Protein AF-0000000078223320 (afdb_homodimer)

Sequence (304 aa):
EYARSAADQDNPLPHELRSEDLLKNTMDYLLKHVVDSLPGSEDDLATWYDFLWSRTRAIRKEITQLMLTDATAIALFERCARLHILCAYKLCRLGFDRFDQNMNTENLAKCLQSLRHLYEDLELQGKTFDTEAEFRGYDVMLHLHDSNIMRQEYARSAADQDNPLPHELRSEDLLKNTMDYLLKHVVDSLPGSEDDLATWYDFLWSRTRAIRKEITQLMLTDATAIALFERCARLHILCAYKLCRLGFDRFDQNMNTENLAKCLQSLRHLYEDLELQGKTFDTEAEFRGYDVMLHLHDSNIMRQ

InterPro domains:
  IPR005062 SAC3/GANP/THP3, conserved domain [PF03399] (1-152)
  IPR045107 SAC3/GANP/THP3 [PTHR12436] (1-148)

Nearest PDB structures (foldseek):
  4a1s-assembly1_B  TM=3.929E-01  e=2.592E+00  Drosophila melanogaster
  4waf-assembly1_B  TM=2.321E-01  e=6.921E+00  Homo sapiens
  4a1s-assembly1_B  TM=3.929E-01  e=2.592E+00  Drosophila melanogaster
  4waf-assembly1_B  TM=2.320E-01  e=6.921E+00  Homo sapiens

Foldseek 3Di:
DPPPPPVVVPDDDPVVVVVLVVLVVLLVCCVPPQVVCQDDDLVVNLVSVVVVVVSLVVSLVVCVVSVDQDPSLLVSLVSLLVVLVVCCVPNVPPDCVRDPNVVSLVVSQVSLVVNVVSQVVVVVVVDHDPCNVVSVVVNCVSCVVVVVVVVD/DPPPPPVVVPDDDPVVVVVLVVLVVLLVCCVPPQVVCQDDDLVVNLVSVVVVVVSLVVSLVVCVVSVDQDPSLLVSLVSLLVVLVVCCVPNVPPDCVRDPNVVSLVVSQVSLVVNVVSQVVVVVVVDHDPCNVVSVVVNCVSCVVVVVVVVD

pLDDT: mean 87.61, std 17.05, range [29.53, 98.62]

Structure (mmCIF, N/CA/C/O backbone):
data_AF-0000000078223320-model_v1
#
loop_
_entity.id
_entity.type
_entity.pdbx_description
1 polymer 'SAC3/GANP family protein'
#
loop_
_atom_site.group_PDB
_atom_site.id
_atom_site.type_symbol
_atom_site.label_atom_id
_atom_site.label_alt_id
_atom_site.label_comp_id
_atom_site.label_asym_id
_atom_site.label_entity_id
_atom_site.label_seq_id
_atom_site.pdbx_PDB_ins_code
_atom_site.Cartn_x
_atom_site.Cartn_y
_atom_site.Cartn_z
_atom_site.occupancy
_atom_site.B_iso_or_equiv
_atom_site.auth_seq_id
_atom_site.auth_comp_id
_atom_site.auth_asym_id
_atom_site.auth_atom_id
_atom_site.pdbx_PDB_model_num
ATOM 1 N N . GLU A 1 1 ? -36.375 -30.078 3.516 1 32.31 1 GLU A N 1
ATOM 2 C CA . GLU A 1 1 ? -35.844 -28.734 3.633 1 32.31 1 GLU A CA 1
ATOM 3 C C . GLU A 1 1 ? -34.531 -28.734 4.438 1 32.31 1 GLU A C 1
ATOM 5 O O . GLU A 1 1 ? -34.562 -28.656 5.668 1 32.31 1 GLU A O 1
ATOM 10 N N . TYR A 1 2 ? -33.5 -29.547 4.117 1 35.19 2 TYR A N 1
ATOM 11 C CA . TYR A 1 2 ? -32.25 -29.875 4.785 1 35.19 2 TYR A CA 1
ATOM 12 C C . TYR A 1 2 ? -31.359 -28.641 4.902 1 35.19 2 TYR A C 1
ATOM 14 O O . TYR A 1 2 ? -30.859 -28.141 3.896 1 35.19 2 TYR A O 1
ATOM 22 N N . ALA A 1 3 ? -31.75 -27.734 5.789 1 36.91 3 ALA A N 1
ATOM 23 C CA . ALA A 1 3 ? -30.984 -26.531 6.113 1 36.91 3 ALA A CA 1
ATOM 24 C C . ALA A 1 3 ? -29.547 -26.891 6.527 1 36.91 3 ALA A C 1
ATOM 26 O O . ALA A 1 3 ? -29.344 -27.656 7.477 1 36.91 3 ALA A O 1
ATOM 27 N N . ARG A 1 4 ? -28.562 -26.875 5.586 1 37.47 4 ARG A N 1
ATOM 28 C CA . ARG A 1 4 ? -27.156 -26.953 5.973 1 37.47 4 ARG A CA 1
ATOM 29 C C . ARG A 1 4 ? -26.844 -26 7.117 1 37.47 4 ARG A C 1
ATOM 31 O O . ARG A 1 4 ? -27.156 -24.812 7.031 1 37.47 4 ARG A O 1
ATOM 38 N N . SER A 1 5 ? -26.891 -26.453 8.336 1 37.28 5 SER A N 1
ATOM 39 C CA . SER A 1 5 ? -26.641 -25.688 9.555 1 37.28 5 SER A CA 1
ATOM 40 C C . SER A 1 5 ? -25.422 -24.781 9.398 1 37.28 5 SER A C 1
ATOM 42 O O . SER A 1 5 ? -24.453 -25.156 8.75 1 37.28 5 SER A O 1
ATOM 44 N N . ALA A 1 6 ? -25.625 -23.578 9.484 1 42.62 6 ALA A N 1
ATOM 45 C CA . ALA A 1 6 ? -24.641 -22.484 9.398 1 42.62 6 ALA A CA 1
ATOM 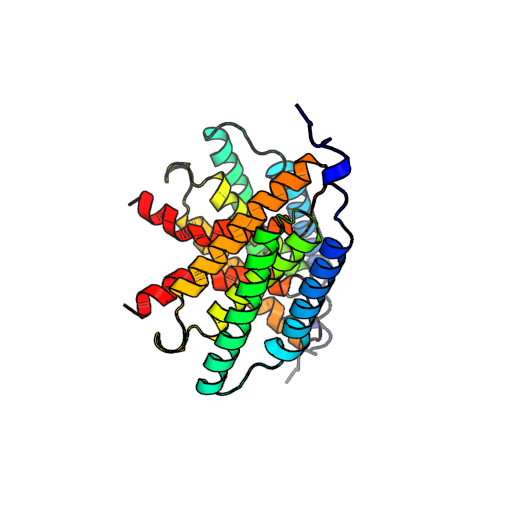46 C C . ALA A 1 6 ? -23.359 -22.844 10.148 1 42.62 6 ALA A C 1
ATOM 48 O O . ALA A 1 6 ? -22.297 -22.312 9.844 1 42.62 6 ALA A O 1
ATOM 49 N N . ALA A 1 7 ? -23.422 -23.484 11.258 1 41.66 7 ALA A N 1
ATOM 50 C CA . ALA A 1 7 ? -22.344 -23.828 12.18 1 41.66 7 ALA A CA 1
ATOM 51 C C . ALA A 1 7 ? -21.344 -24.766 11.516 1 41.66 7 ALA A C 1
ATOM 53 O O . ALA A 1 7 ? -20.156 -24.75 11.852 1 41.66 7 ALA A O 1
ATOM 54 N N . ASP A 1 8 ? -21.812 -25.812 10.898 1 42 8 ASP A N 1
ATOM 55 C CA . ASP A 1 8 ? -20.984 -26.891 10.383 1 42 8 ASP A CA 1
ATOM 56 C C . ASP A 1 8 ? -20.156 -26.422 9.195 1 42 8 ASP A C 1
ATOM 58 O O . ASP A 1 8 ? -19.266 -27.141 8.719 1 42 8 ASP A O 1
ATOM 62 N N . GLN A 1 9 ? -20.672 -25.484 8.477 1 47.09 9 GLN A N 1
ATOM 63 C CA . GLN A 1 9 ? -19.984 -24.953 7.297 1 47.09 9 GLN A CA 1
ATOM 64 C C . GLN A 1 9 ? -18.656 -24.312 7.672 1 47.09 9 GLN A C 1
ATOM 66 O O . GLN A 1 9 ? -17.812 -24.078 6.805 1 47.09 9 GLN A O 1
ATOM 71 N N . ASP A 1 10 ? -18.562 -23.969 8.922 1 52.34 10 ASP A N 1
ATOM 72 C CA . ASP A 1 10 ? -17.406 -23.188 9.32 1 52.34 10 ASP A CA 1
ATOM 73 C C . ASP A 1 10 ? -16.172 -24.078 9.445 1 52.34 10 ASP A C 1
ATOM 75 O O . ASP A 1 10 ? -15.039 -23.594 9.461 1 52.34 10 ASP A O 1
ATOM 79 N N . ASN A 1 11 ? -16.438 -25.344 9.758 1 58.81 11 ASN A N 1
ATOM 80 C CA . ASN A 1 11 ? -15.227 -26.141 9.875 1 58.81 11 ASN A CA 1
ATOM 81 C C . ASN A 1 11 ? -14.844 -26.781 8.539 1 58.81 11 ASN A C 1
ATOM 83 O O . ASN A 1 11 ? -15.633 -27.547 7.965 1 58.81 11 ASN A O 1
ATOM 87 N N . PRO A 1 12 ? -13.758 -26.438 8.008 1 62 12 PRO A N 1
ATOM 88 C CA . PRO A 1 12 ? -13.367 -27.047 6.742 1 62 12 PRO A CA 1
ATOM 89 C C . PRO A 1 12 ? -13.211 -28.562 6.852 1 62 12 PRO A C 1
ATOM 91 O O . PRO A 1 12 ? -12.766 -29.078 7.887 1 62 12 PRO A O 1
ATOM 94 N N . LEU A 1 13 ? -13.711 -29.344 5.855 1 73.44 13 LEU A N 1
ATOM 95 C CA . LEU A 1 13 ? -13.508 -30.781 5.738 1 73.44 13 LEU A CA 1
ATOM 96 C C . LEU A 1 13 ? -12.023 -31.109 5.633 1 73.44 13 LEU A C 1
ATOM 98 O O . LEU A 1 13 ? -11.227 -30.281 5.18 1 73.44 13 LEU A O 1
ATOM 102 N N . PRO A 1 14 ? -11.602 -32.312 6.031 1 72.06 14 PRO A N 1
ATOM 103 C CA . PRO A 1 14 ? -10.188 -32.719 5.988 1 72.06 14 PRO A CA 1
ATOM 104 C C . PRO A 1 14 ? -9.547 -32.469 4.629 1 72.06 14 PRO A C 1
ATOM 106 O O . PRO A 1 14 ? -8.391 -32.031 4.559 1 72.06 14 PRO A O 1
ATOM 109 N N . HIS A 1 15 ? -10.25 -32.75 3.527 1 75.25 15 HIS A N 1
ATOM 110 C CA . HIS A 1 15 ? -9.703 -32.5 2.195 1 75.25 15 HIS A CA 1
ATOM 111 C C . HIS A 1 15 ? -9.469 -31.016 1.943 1 75.25 15 HIS A C 1
ATOM 113 O O . HIS A 1 15 ? -8.516 -30.641 1.259 1 75.25 15 HIS A O 1
ATOM 119 N N . GLU A 1 16 ? -10.305 -30.266 2.535 1 73.12 16 GLU A N 1
ATOM 120 C CA . GLU A 1 16 ? -10.141 -28.828 2.396 1 73.12 16 GLU A CA 1
ATOM 121 C C . GLU A 1 16 ? -8.906 -28.328 3.145 1 73.12 16 GLU A C 1
ATOM 123 O O . GLU A 1 16 ? -8.195 -27.438 2.664 1 73.12 16 GLU A O 1
ATOM 128 N N . LEU A 1 17 ? -8.703 -28.922 4.238 1 74.25 17 LEU A N 1
ATOM 129 C CA . LEU A 1 17 ? -7.539 -28.578 5.043 1 74.25 17 LEU A CA 1
ATOM 130 C C . LEU A 1 17 ? -6.25 -28.953 4.316 1 74.25 17 LEU A C 1
ATOM 132 O O . LEU A 1 17 ? -5.281 -28.188 4.332 1 74.25 17 LEU A O 1
ATOM 136 N N . ARG A 1 18 ? -6.305 -30.047 3.697 1 79.31 18 ARG A N 1
ATOM 137 C CA . ARG A 1 18 ? -5.137 -30.484 2.938 1 79.31 18 ARG A CA 1
ATOM 138 C C . ARG A 1 18 ? -4.898 -29.578 1.736 1 79.31 18 ARG A C 1
ATOM 140 O O . ARG A 1 18 ? -3.758 -29.219 1.434 1 79.31 18 ARG A O 1
ATOM 147 N N . SER A 1 19 ? -5.988 -29.078 1.241 1 89.25 19 SER A N 1
ATOM 148 C CA . SER A 1 19 ? -5.891 -28.203 0.083 1 89.25 19 SER A CA 1
ATOM 149 C C . SER A 1 19 ? -5.328 -26.844 0.471 1 89.25 19 SER A C 1
ATOM 151 O O . SER A 1 19 ? -4.473 -26.297 -0.228 1 89.25 19 SER A O 1
ATOM 153 N N . GLU A 1 20 ? -5.742 -26.453 1.651 1 92 20 GLU A N 1
ATOM 154 C CA . GLU A 1 20 ? -5.215 -25.172 2.113 1 92 20 GLU A CA 1
ATOM 155 C C . GLU A 1 20 ? -3.715 -25.25 2.379 1 92 20 GLU A C 1
ATOM 157 O O . GLU A 1 20 ? -2.963 -24.359 2.004 1 92 20 GLU A O 1
ATOM 162 N N . ASP A 1 21 ? -3.373 -26.312 3 1 93.44 21 ASP A N 1
ATOM 163 C CA . ASP A 1 21 ? -1.956 -26.531 3.281 1 93.44 21 ASP A CA 1
ATOM 164 C C . ASP A 1 21 ? -1.142 -26.578 1.99 1 93.44 21 ASP A C 1
ATOM 166 O O . ASP A 1 21 ? -0.035 -26.047 1.929 1 93.44 21 ASP A O 1
ATOM 170 N N . LEU A 1 22 ? -1.721 -27.219 1.089 1 94.06 22 LEU A N 1
ATOM 171 C CA . LEU A 1 22 ? -1.043 -27.328 -0.199 1 94.06 22 LEU A CA 1
ATOM 172 C C . LEU A 1 22 ? -0.881 -25.953 -0.841 1 94.06 22 LEU A C 1
ATOM 174 O O . LEU A 1 22 ? 0.187 -25.641 -1.365 1 94.06 22 LEU A O 1
ATOM 178 N N . LEU A 1 23 ? -1.915 -25.188 -0.807 1 97.06 23 LEU A N 1
ATOM 179 C CA . LEU A 1 23 ? -1.859 -23.844 -1.366 1 97.06 23 LEU A CA 1
ATOM 180 C C . LEU A 1 23 ? -0.80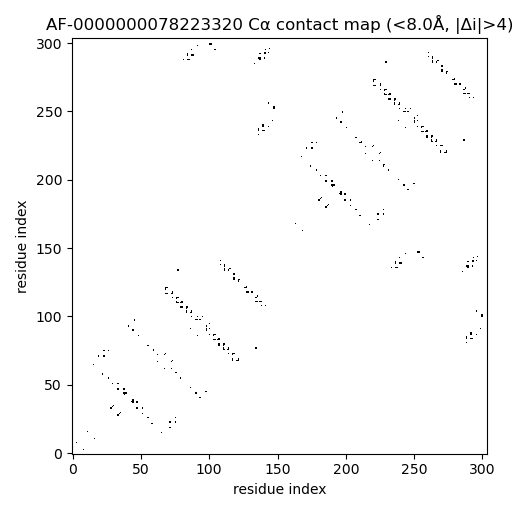6 -23 -0.654 1 97.06 23 LEU A C 1
ATOM 182 O O . LEU A 1 23 ? -0.021 -22.312 -1.301 1 97.06 23 LEU A O 1
ATOM 186 N N . LYS A 1 24 ? -0.775 -23.125 0.635 1 97.06 24 LYS A N 1
ATOM 187 C CA . LYS A 1 24 ? 0.203 -22.391 1.434 1 97.06 24 LYS A CA 1
ATOM 188 C C . LYS A 1 24 ? 1.626 -22.828 1.096 1 97.06 24 LYS A C 1
ATOM 190 O O . LYS A 1 24 ? 2.514 -22 0.93 1 97.06 24 LYS A O 1
ATOM 195 N N . ASN A 1 25 ? 1.788 -24.094 0.988 1 96.12 25 ASN A N 1
ATOM 196 C CA . ASN A 1 25 ? 3.111 -24.625 0.68 1 96.12 25 ASN A CA 1
ATOM 197 C C . ASN A 1 25 ? 3.582 -24.188 -0.705 1 96.12 25 ASN A C 1
ATOM 199 O O . ASN A 1 25 ? 4.758 -23.859 -0.891 1 96.12 25 ASN A O 1
ATOM 203 N N . THR A 1 26 ? 2.662 -24.219 -1.621 1 96.94 26 THR A N 1
ATOM 204 C CA . THR A 1 26 ? 2.986 -23.781 -2.973 1 96.94 26 THR A CA 1
ATOM 205 C C . THR A 1 26 ? 3.406 -22.312 -2.979 1 96.94 26 THR A C 1
ATOM 207 O O . THR A 1 26 ? 4.445 -21.969 -3.543 1 96.94 26 THR A O 1
ATOM 210 N N . MET A 1 27 ? 2.682 -21.484 -2.334 1 97.81 27 MET A N 1
ATOM 211 C CA . MET A 1 27 ? 3.012 -20.062 -2.266 1 97.81 27 MET A CA 1
ATOM 212 C C . MET A 1 27 ? 4.359 -19.844 -1.583 1 97.81 27 MET A C 1
ATOM 214 O O . MET A 1 27 ? 5.188 -19.078 -2.066 1 97.81 27 MET A O 1
ATOM 218 N N . ASP A 1 28 ? 4.543 -20.547 -0.473 1 96.81 28 ASP A N 1
ATOM 219 C CA . ASP A 1 28 ? 5.812 -20.438 0.238 1 96.81 28 ASP A CA 1
ATOM 220 C C . ASP A 1 28 ? 6.984 -20.812 -0.671 1 96.81 28 ASP A C 1
ATOM 222 O O . ASP A 1 28 ? 8.031 -20.156 -0.641 1 96.81 28 ASP A O 1
ATOM 226 N N . TYR A 1 29 ? 6.77 -21.859 -1.382 1 96.62 29 TYR A N 1
ATOM 227 C CA . TYR A 1 29 ? 7.789 -22.266 -2.34 1 96.62 29 TYR A CA 1
ATOM 228 C C . TYR A 1 29 ? 8.07 -21.156 -3.346 1 96.62 29 TYR A C 1
ATOM 230 O O . TYR A 1 29 ? 9.234 -20.844 -3.629 1 96.62 29 TYR A O 1
ATOM 238 N N . LEU A 1 30 ? 7.051 -20.578 -3.971 1 97.19 30 LEU A N 1
ATOM 239 C CA . LEU A 1 30 ? 7.188 -19.516 -4.957 1 97.19 30 LEU A CA 1
ATOM 240 C C . LEU A 1 30 ? 7.965 -18.328 -4.383 1 97.19 30 LEU A C 1
ATOM 242 O O . LEU A 1 30 ? 8.883 -17.812 -5.023 1 97.19 30 LEU A O 1
ATOM 246 N N . LEU A 1 31 ? 7.688 -17.922 -3.145 1 95.75 31 LEU A N 1
ATOM 247 C CA . LEU A 1 31 ? 8.305 -16.766 -2.521 1 95.75 31 LEU A CA 1
ATOM 248 C C . LEU A 1 31 ? 9.773 -17.031 -2.195 1 95.75 31 LEU A C 1
ATOM 250 O O . LEU A 1 31 ? 10.641 -16.188 -2.469 1 95.75 31 LEU A O 1
ATOM 254 N N . LYS A 1 32 ? 10.031 -18.188 -1.753 1 94.62 32 LYS A N 1
ATOM 255 C CA . LYS A 1 32 ? 11.359 -18.5 -1.239 1 94.62 32 LYS A CA 1
ATOM 256 C C . LYS A 1 32 ? 12.305 -18.906 -2.369 1 94.62 32 LYS A C 1
ATOM 258 O O . LYS A 1 32 ? 13.492 -18.578 -2.338 1 94.62 32 LYS A O 1
ATOM 263 N N . HIS A 1 33 ? 11.758 -19.516 -3.369 1 93.56 33 HIS A N 1
ATOM 264 C CA . HIS A 1 33 ? 12.641 -20.141 -4.344 1 93.56 33 HIS A CA 1
ATOM 265 C C . HIS A 1 33 ? 12.516 -19.469 -5.711 1 93.56 33 HIS A C 1
ATOM 267 O O . HIS A 1 33 ? 13.422 -19.562 -6.543 1 93.56 33 HIS A O 1
ATOM 273 N N . VAL A 1 34 ? 11.484 -18.844 -5.945 1 94.81 34 VAL A N 1
ATOM 274 C CA . VAL A 1 34 ? 11.281 -18.266 -7.27 1 94.81 34 VAL A CA 1
ATOM 275 C C . VAL A 1 34 ? 11.453 -16.75 -7.203 1 94.81 34 VAL A C 1
ATOM 277 O O . VAL A 1 34 ? 12.344 -16.188 -7.844 1 94.81 34 VAL A O 1
ATOM 280 N N . VAL A 1 35 ? 10.727 -16.094 -6.367 1 94.12 35 VAL A N 1
ATOM 281 C CA . VAL A 1 35 ? 10.734 -14.633 -6.305 1 94.12 35 VAL A CA 1
ATOM 282 C C . VAL A 1 35 ? 12.109 -14.133 -5.867 1 94.12 35 VAL A C 1
ATOM 284 O O . VAL A 1 35 ? 12.625 -13.156 -6.41 1 94.12 35 VAL A O 1
ATOM 287 N N . ASP A 1 36 ? 12.719 -14.82 -5.016 1 90.19 36 ASP A N 1
ATOM 288 C CA . ASP A 1 36 ? 14.023 -14.414 -4.484 1 90.19 36 ASP A CA 1
ATOM 289 C C . ASP A 1 36 ? 15.133 -14.68 -5.496 1 90.19 36 ASP A C 1
ATOM 291 O O . ASP A 1 36 ? 16.266 -14.227 -5.312 1 90.19 36 ASP A O 1
ATOM 295 N N . SER A 1 37 ? 14.766 -15.383 -6.527 1 90.88 37 SER A N 1
ATOM 296 C CA . SER A 1 37 ? 15.734 -15.68 -7.578 1 90.88 37 SER A CA 1
ATOM 297 C C . SER A 1 37 ? 15.406 -14.938 -8.867 1 90.88 37 SER A C 1
ATOM 299 O O . SER A 1 37 ? 15.156 -15.555 -9.898 1 90.88 37 SER A O 1
ATOM 301 N N . LEU A 1 38 ? 15.445 -13.68 -8.805 1 89.56 38 LEU A N 1
ATOM 302 C CA . LEU A 1 38 ? 15.133 -12.844 -9.953 1 89.56 38 LEU A CA 1
ATOM 303 C C . LEU A 1 38 ? 16.234 -12.953 -11.016 1 89.56 38 LEU A C 1
ATOM 305 O O . LEU A 1 38 ? 17.406 -12.719 -10.727 1 89.56 38 LEU A O 1
ATOM 309 N N . PRO A 1 39 ? 15.758 -13.273 -12.164 1 90.75 39 PRO A N 1
ATOM 310 C CA . PRO A 1 39 ? 16.766 -13.406 -13.219 1 90.75 39 PRO A CA 1
ATOM 311 C C . PRO A 1 39 ? 17.375 -12.062 -13.625 1 90.75 39 PRO A C 1
ATOM 313 O O . PRO A 1 39 ? 16.719 -11.023 -13.484 1 90.75 39 PRO A O 1
ATOM 316 N N . GLY A 1 40 ? 18.531 -12.102 -14.242 1 87.75 40 GLY A N 1
ATOM 317 C CA . GLY A 1 40 ? 19.219 -10.891 -14.648 1 87.75 40 GLY A CA 1
ATOM 318 C C . GLY A 1 40 ? 18.938 -10.492 -16.094 1 87.75 40 GLY A C 1
ATOM 319 O O . GLY A 1 40 ? 19.031 -9.32 -16.438 1 87.75 40 GLY A O 1
ATOM 320 N N . SER A 1 41 ? 18.594 -11.43 -16.891 1 89.88 41 SER A N 1
ATOM 321 C CA . SER A 1 41 ? 18.344 -11.133 -18.297 1 89.88 41 SER A CA 1
ATOM 322 C C . SER A 1 41 ? 16.859 -10.922 -18.562 1 89.88 41 SER A C 1
ATOM 324 O O . SER A 1 41 ? 16.016 -11.547 -17.922 1 89.88 41 SER A O 1
ATOM 326 N N . GLU A 1 42 ? 16.578 -10.133 -19.562 1 86.5 42 GLU A N 1
ATOM 327 C CA . GLU A 1 42 ? 15.188 -9.836 -19.906 1 86.5 42 GLU A CA 1
ATOM 328 C C . GLU A 1 42 ? 14.453 -11.094 -20.359 1 86.5 42 GLU A C 1
ATOM 330 O O . GLU A 1 42 ? 13.273 -11.273 -20.047 1 86.5 42 GLU A O 1
ATOM 335 N N . ASP A 1 43 ? 15.148 -11.922 -21.109 1 86.69 43 ASP A N 1
ATOM 336 C CA . ASP A 1 43 ? 14.523 -13.148 -21.594 1 86.69 43 ASP A CA 1
ATOM 337 C C . ASP A 1 43 ? 14.148 -14.07 -20.438 1 86.69 43 ASP A C 1
ATOM 339 O O . ASP A 1 43 ? 13.055 -14.633 -20.422 1 86.69 43 ASP A O 1
ATOM 343 N N . ASP A 1 44 ? 14.945 -14.125 -19.547 1 92.69 44 ASP A N 1
ATOM 344 C CA . ASP A 1 44 ? 14.703 -14.984 -18.406 1 92.69 44 ASP A CA 1
ATOM 345 C C . ASP A 1 44 ? 13.625 -14.398 -17.484 1 92.69 44 ASP A C 1
ATOM 347 O O . ASP A 1 44 ? 12.883 -15.141 -16.844 1 92.69 44 ASP A O 1
ATOM 351 N N . LEU A 1 45 ? 13.562 -13.133 -17.562 1 92.75 45 LEU A N 1
ATOM 352 C CA . LEU A 1 45 ? 12.57 -12.445 -16.734 1 92.75 45 LEU A CA 1
ATOM 353 C C . LEU A 1 45 ? 11.156 -12.766 -17.219 1 92.75 45 LEU A C 1
ATOM 355 O O . LEU A 1 45 ? 10.25 -12.969 -16.406 1 92.75 45 LEU A O 1
ATOM 359 N N . ALA A 1 46 ? 10.984 -12.828 -18.453 1 90.88 46 ALA A N 1
ATOM 360 C CA . ALA A 1 46 ? 9.672 -13.148 -19.016 1 90.88 46 ALA A CA 1
ATOM 361 C C . ALA A 1 46 ? 9.234 -14.562 -18.625 1 90.88 46 ALA A C 1
ATOM 363 O O . ALA A 1 46 ? 8.086 -14.781 -18.266 1 90.88 46 ALA A O 1
ATOM 364 N N . THR A 1 47 ? 10.156 -15.461 -18.734 1 92.56 47 THR A N 1
ATOM 365 C CA . THR A 1 47 ? 9.875 -16.844 -18.375 1 92.56 47 THR A CA 1
ATOM 366 C C . THR A 1 47 ? 9.57 -16.969 -16.875 1 92.56 47 THR A C 1
ATOM 368 O O . THR A 1 47 ? 8.656 -17.688 -16.484 1 92.56 47 THR A O 1
ATOM 371 N N . TRP A 1 48 ? 10.32 -16.266 -16.141 1 95.5 48 TRP A N 1
ATOM 372 C CA . TRP A 1 48 ? 10.141 -16.172 -14.695 1 95.5 48 TRP A CA 1
ATOM 373 C C . TRP A 1 48 ? 8.742 -15.672 -14.352 1 95.5 48 TRP A C 1
ATOM 375 O O . TRP A 1 48 ? 8.039 -16.281 -13.539 1 95.5 48 TRP A O 1
ATOM 385 N N . TYR A 1 49 ? 8.352 -14.719 -15.023 1 95.06 49 TYR A N 1
ATOM 386 C CA . TYR A 1 49 ? 7.031 -14.141 -14.812 1 95.06 49 TYR A CA 1
ATOM 387 C C . TYR A 1 49 ? 5.938 -15.125 -15.211 1 95.06 49 TYR A C 1
ATOM 389 O O . TYR A 1 49 ? 4.953 -15.289 -14.492 1 95.06 49 TYR A O 1
ATOM 397 N N . ASP A 1 50 ? 6.09 -15.742 -16.312 1 94.12 50 ASP A N 1
ATOM 398 C CA . ASP A 1 50 ? 5.09 -16.688 -16.797 1 94.12 50 ASP A CA 1
ATOM 399 C C . ASP A 1 50 ? 4.871 -17.812 -15.789 1 94.12 50 ASP A C 1
ATOM 401 O O . ASP A 1 50 ? 3.736 -18.25 -15.57 1 94.12 50 ASP A O 1
ATOM 405 N N . PHE A 1 51 ? 5.992 -18.25 -15.297 1 96.25 51 PHE A N 1
ATOM 406 C CA . PHE A 1 51 ? 5.918 -19.297 -14.289 1 96.25 51 PHE A CA 1
ATOM 407 C C . PHE A 1 51 ? 5.145 -18.828 -13.062 1 96.25 51 PHE A C 1
ATOM 409 O O . PHE A 1 51 ? 4.211 -19.484 -12.617 1 96.25 51 PHE A O 1
ATOM 416 N N . LEU A 1 52 ? 5.449 -17.688 -12.562 1 96.69 52 LEU A N 1
ATOM 417 C CA . LEU A 1 52 ? 4.781 -17.109 -11.406 1 96.69 52 LEU A CA 1
ATOM 418 C C . LEU A 1 52 ? 3.307 -16.859 -11.695 1 96.69 52 LEU A C 1
ATOM 420 O O . LEU A 1 52 ? 2.447 -17.156 -10.859 1 96.69 52 LEU A O 1
ATOM 424 N N . TRP A 1 53 ? 3.057 -16.375 -12.828 1 95.62 53 TRP A N 1
ATOM 425 C CA . TRP A 1 53 ? 1.701 -16.047 -13.258 1 95.62 53 TRP A CA 1
ATOM 426 C C . TRP A 1 53 ? 0.812 -17.281 -13.25 1 95.62 53 TRP A C 1
ATOM 428 O O . TRP A 1 53 ? -0.276 -17.266 -12.672 1 95.62 53 TRP A O 1
ATOM 438 N N . SER A 1 54 ? 1.304 -18.281 -13.844 1 96.69 54 SER A N 1
ATOM 439 C CA . SER A 1 54 ? 0.517 -19.5 -13.961 1 96.69 54 SER A CA 1
ATOM 440 C C . SER A 1 54 ? 0.25 -20.125 -12.594 1 96.69 54 SER A C 1
ATOM 442 O O . SER A 1 54 ? -0.866 -20.562 -12.312 1 96.69 54 SER A O 1
ATOM 444 N N . ARG A 1 55 ? 1.239 -20.125 -11.766 1 97.25 55 ARG A N 1
ATOM 445 C CA . ARG A 1 55 ? 1.104 -20.734 -10.453 1 97.25 55 ARG A CA 1
ATOM 446 C C . ARG A 1 55 ? 0.188 -19.922 -9.555 1 97.25 55 ARG A C 1
ATOM 448 O O . ARG A 1 55 ? -0.655 -20.469 -8.844 1 97.25 55 ARG A O 1
ATOM 455 N N . THR A 1 56 ? 0.314 -18.594 -9.562 1 97.69 56 THR A N 1
ATOM 456 C CA . THR A 1 56 ? -0.524 -17.75 -8.719 1 97.69 56 THR A CA 1
ATOM 457 C C . THR A 1 56 ? -1.967 -17.75 -9.219 1 97.69 56 THR A C 1
ATOM 459 O O . THR A 1 56 ? -2.904 -17.688 -8.422 1 97.69 56 THR A O 1
ATOM 462 N N . ARG A 1 57 ? -2.107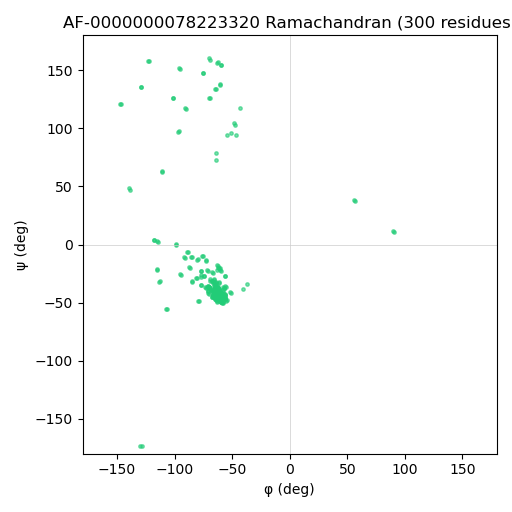 -17.781 -10.516 1 97.12 57 ARG A N 1
ATOM 463 C CA . ARG A 1 57 ? -3.449 -17.906 -11.07 1 97.12 57 ARG A CA 1
ATOM 464 C C . ARG A 1 57 ? -4.121 -19.188 -10.594 1 97.12 57 ARG A C 1
ATOM 466 O O . ARG A 1 57 ? -5.293 -19.188 -10.203 1 97.12 57 ARG A O 1
ATOM 473 N N . ALA A 1 58 ? -3.414 -20.266 -10.609 1 96.81 58 ALA A N 1
ATOM 474 C CA . ALA A 1 58 ? -3.938 -21.547 -10.141 1 96.81 58 ALA A CA 1
ATOM 475 C C . ALA A 1 58 ? -4.332 -21.469 -8.664 1 96.81 58 ALA A C 1
ATOM 477 O O . ALA A 1 58 ? -5.383 -21.969 -8.273 1 96.81 58 ALA A O 1
ATOM 478 N N . ILE A 1 59 ? -3.551 -20.844 -7.863 1 97.81 59 ILE A N 1
ATOM 479 C CA . ILE A 1 59 ? -3.818 -20.688 -6.441 1 97.81 59 ILE A CA 1
ATOM 480 C C . ILE A 1 59 ? -5.113 -19.906 -6.246 1 97.81 59 ILE A C 1
ATOM 482 O O . ILE A 1 59 ? -6 -20.328 -5.5 1 97.81 59 ILE A O 1
ATOM 486 N N . ARG A 1 60 ? -5.25 -18.812 -6.934 1 97.94 60 ARG A N 1
ATOM 487 C CA . ARG A 1 60 ? -6.434 -17.969 -6.801 1 97.94 60 ARG A CA 1
ATOM 488 C C . ARG A 1 60 ? -7.688 -18.719 -7.258 1 97.94 60 ARG A C 1
ATOM 490 O O . ARG A 1 60 ? -8.742 -18.609 -6.629 1 97.94 60 ARG A O 1
ATOM 497 N N . LYS A 1 61 ? -7.609 -19.422 -8.336 1 97 61 LYS A N 1
ATOM 498 C CA . LYS A 1 61 ? -8.727 -20.219 -8.836 1 97 61 LYS A CA 1
ATOM 499 C C . LYS A 1 61 ? -9.172 -21.234 -7.793 1 97 61 LYS A C 1
ATOM 501 O O . LYS A 1 61 ? -10.367 -21.438 -7.578 1 97 61 LYS A O 1
ATOM 506 N N . GLU A 1 62 ? -8.195 -21.875 -7.203 1 96.38 62 GLU A N 1
ATOM 507 C CA . GLU A 1 62 ? -8.508 -22.891 -6.191 1 96.38 62 GLU A CA 1
ATOM 508 C C . GLU A 1 62 ? -9.188 -22.25 -4.977 1 96.38 62 GLU A C 1
ATOM 510 O O . GLU A 1 62 ? -10.133 -22.828 -4.426 1 96.38 62 GLU A O 1
ATOM 515 N N . ILE A 1 63 ? -8.719 -21.156 -4.52 1 96.88 63 ILE A N 1
ATOM 516 C CA . ILE A 1 63 ? -9.336 -20.453 -3.398 1 96.88 63 ILE A CA 1
ATOM 517 C C . ILE A 1 63 ? -10.805 -20.188 -3.707 1 96.88 63 ILE A C 1
ATOM 519 O O . ILE A 1 63 ? -11.672 -20.422 -2.865 1 96.88 63 ILE A O 1
ATOM 523 N N . THR A 1 64 ? -11.031 -19.672 -4.883 1 94.62 64 THR A N 1
ATOM 524 C CA . THR A 1 64 ? -12.383 -19.344 -5.316 1 94.62 64 THR A CA 1
ATOM 525 C C . THR A 1 64 ? -13.242 -20.594 -5.422 1 94.62 64 THR A C 1
ATOM 527 O O . THR A 1 64 ? -14.383 -20.625 -4.957 1 94.62 64 THR A O 1
ATOM 530 N N . GLN A 1 65 ? -12.688 -21.656 -5.996 1 93.81 65 GLN A N 1
ATOM 531 C CA . GLN A 1 65 ? -13.414 -22.891 -6.199 1 93.81 65 GLN A CA 1
ATOM 532 C C . GLN A 1 65 ? -13.789 -23.547 -4.867 1 93.81 65 GLN A C 1
ATOM 534 O O . GLN A 1 65 ? -14.883 -24.094 -4.719 1 93.81 65 GLN A O 1
ATOM 539 N N . LEU A 1 66 ? -12.938 -23.406 -3.85 1 93.19 66 LEU A N 1
ATOM 540 C CA . LEU A 1 66 ? -13.172 -23.984 -2.531 1 93.19 66 LEU A CA 1
ATOM 541 C C . LEU A 1 66 ? -13.953 -23.031 -1.643 1 93.19 66 LEU A C 1
ATOM 543 O O . LEU A 1 66 ? -14.305 -23.359 -0.511 1 93.19 66 LEU A O 1
ATOM 547 N N . MET A 1 67 ? -14.172 -21.797 -2.148 1 93.25 67 MET A N 1
ATOM 548 C CA . MET A 1 67 ? -14.906 -20.766 -1.431 1 93.25 67 MET A CA 1
ATOM 549 C C . MET A 1 67 ? -14.281 -20.5 -0.063 1 93.25 67 MET A C 1
ATOM 551 O O . MET A 1 67 ? -14.992 -20.438 0.943 1 93.25 67 MET A O 1
ATOM 555 N N . LEU A 1 68 ? -12.961 -20.547 -0.075 1 93.5 68 LEU A N 1
ATOM 556 C CA . LEU A 1 68 ? -12.258 -20.281 1.174 1 93.5 68 LEU A CA 1
ATOM 557 C C . LEU A 1 68 ? -12.484 -18.844 1.629 1 93.5 68 LEU A C 1
ATOM 559 O O . LEU A 1 68 ? -12.375 -17.906 0.831 1 93.5 68 LEU A O 1
ATOM 563 N N . THR A 1 69 ? -12.789 -18.594 2.867 1 94.06 69 THR A N 1
ATOM 564 C CA . THR A 1 69 ? -13.055 -17.266 3.412 1 94.06 69 THR A CA 1
ATOM 565 C C . THR A 1 69 ? -12.414 -17.109 4.789 1 94.06 69 THR A C 1
ATOM 567 O O . THR A 1 69 ? -13.07 -16.688 5.742 1 94.06 69 THR A O 1
ATOM 570 N N . ASP A 1 70 ? -11.156 -17.531 4.844 1 95.56 70 ASP A N 1
ATOM 571 C CA . ASP A 1 70 ? -10.477 -17.5 6.133 1 95.56 70 ASP A CA 1
ATOM 572 C C . ASP A 1 70 ? -9.133 -16.781 6.027 1 95.56 70 ASP A C 1
ATOM 574 O O . ASP A 1 70 ? -8.828 -16.172 4.996 1 95.56 70 ASP A O 1
ATOM 578 N N . ALA A 1 71 ? -8.398 -16.828 7.102 1 96.12 71 ALA A N 1
ATOM 579 C CA . ALA A 1 71 ? -7.137 -16.109 7.199 1 96.12 71 ALA A CA 1
ATOM 580 C C . ALA A 1 71 ? -6.141 -16.594 6.148 1 96.12 71 ALA A C 1
ATOM 582 O O . ALA A 1 71 ? -5.324 -15.828 5.648 1 96.12 71 ALA A O 1
ATOM 583 N N . THR A 1 72 ? -6.238 -17.859 5.844 1 96.38 72 THR A N 1
ATOM 584 C CA . THR A 1 72 ? -5.355 -18.406 4.824 1 96.38 72 THR A CA 1
ATOM 585 C C . THR A 1 72 ? -5.641 -17.781 3.463 1 96.38 72 THR A C 1
ATOM 587 O O . THR A 1 72 ? -4.715 -17.391 2.75 1 96.38 72 THR A O 1
ATOM 590 N N . ALA A 1 73 ? -6.902 -17.688 3.154 1 97.56 73 ALA A N 1
ATOM 591 C CA . ALA A 1 73 ? -7.301 -17.047 1.901 1 97.56 73 ALA A CA 1
ATOM 592 C C . ALA A 1 73 ? -6.797 -15.609 1.833 1 97.56 73 ALA A C 1
ATOM 594 O O . ALA A 1 73 ? -6.258 -15.18 0.809 1 97.56 73 ALA A O 1
ATOM 595 N N . ILE A 1 74 ? -6.902 -14.883 2.9 1 98.38 74 ILE A N 1
ATOM 596 C CA . ILE A 1 74 ? -6.426 -13.5 2.982 1 98.38 74 ILE A CA 1
ATOM 597 C C . ILE A 1 74 ? -4.926 -13.461 2.707 1 98.38 74 ILE A C 1
ATOM 599 O O . ILE A 1 74 ? -4.469 -12.703 1.847 1 98.38 74 ILE A O 1
ATOM 603 N N . ALA A 1 75 ? -4.238 -14.273 3.352 1 98.19 75 ALA A N 1
ATOM 604 C CA . ALA A 1 75 ? -2.783 -14.281 3.217 1 98.19 75 ALA A CA 1
ATOM 605 C C . ALA A 1 75 ? -2.365 -14.586 1.781 1 98.19 75 ALA A C 1
ATOM 607 O O . ALA A 1 75 ? -1.435 -13.969 1.256 1 98.19 75 ALA A O 1
ATOM 608 N N . LEU A 1 76 ? -3.039 -15.484 1.235 1 98.44 76 LEU A N 1
ATOM 609 C CA . LEU A 1 76 ? -2.703 -15.906 -0.121 1 98.44 76 LEU A CA 1
ATOM 610 C C . LEU A 1 76 ? -3.002 -14.789 -1.122 1 98.44 76 LEU A C 1
ATOM 612 O O . LEU A 1 76 ? -2.164 -14.469 -1.969 1 98.44 76 LEU A O 1
ATOM 616 N N . PHE A 1 77 ? -4.141 -14.148 -1.032 1 98.56 77 PHE A N 1
ATOM 617 C CA . PHE A 1 77 ? -4.48 -13.055 -1.933 1 98.56 77 PHE A CA 1
ATOM 618 C C . PHE A 1 77 ? -3.555 -11.859 -1.708 1 98.56 77 PHE A C 1
ATOM 620 O O . PHE A 1 77 ? -3.197 -11.156 -2.656 1 98.56 77 PHE A O 1
ATOM 627 N N . GLU A 1 78 ? -3.217 -11.602 -0.462 1 98.62 78 GLU A N 1
ATOM 628 C CA . GLU A 1 78 ? -2.289 -10.516 -0.173 1 98.62 78 GLU A CA 1
ATOM 629 C C . GLU A 1 78 ? -0.945 -10.734 -0.859 1 98.62 78 GLU A C 1
ATOM 631 O O . GLU A 1 78 ? -0.381 -9.812 -1.445 1 98.62 78 GLU A O 1
ATOM 636 N N . ARG A 1 79 ? -0.487 -11.93 -0.763 1 98.19 79 ARG A N 1
ATOM 637 C CA . ARG A 1 79 ? 0.783 -12.258 -1.401 1 98.19 79 ARG A CA 1
ATOM 638 C C . ARG A 1 79 ? 0.68 -12.141 -2.918 1 98.19 79 ARG A C 1
ATOM 640 O O . ARG A 1 79 ? 1.588 -11.625 -3.57 1 98.19 79 ARG A O 1
ATOM 647 N N . CYS A 1 80 ? -0.392 -12.578 -3.463 1 98.5 80 CYS A N 1
ATOM 648 C CA . CYS A 1 80 ? -0.61 -12.453 -4.898 1 98.5 80 CYS A CA 1
ATOM 649 C C . CYS A 1 80 ? -0.622 -10.984 -5.316 1 98.5 80 CYS A C 1
ATOM 651 O O . CYS A 1 80 ? 0.009 -10.617 -6.309 1 98.5 80 CYS A O 1
ATOM 653 N N . ALA A 1 81 ? -1.349 -10.148 -4.574 1 98.44 81 ALA A N 1
ATOM 654 C CA . ALA A 1 81 ? -1.413 -8.727 -4.879 1 98.44 81 ALA A CA 1
ATOM 655 C C . ALA A 1 81 ? -0.022 -8.094 -4.863 1 98.44 81 ALA A C 1
ATOM 657 O O . ALA A 1 81 ? 0.341 -7.352 -5.777 1 98.44 81 ALA A O 1
ATOM 658 N N . ARG A 1 82 ? 0.728 -8.445 -3.834 1 97.56 82 ARG A N 1
ATOM 659 C CA . ARG A 1 82 ? 2.08 -7.91 -3.715 1 97.56 82 ARG A CA 1
ATOM 660 C C . ARG A 1 82 ? 2.957 -8.375 -4.871 1 97.56 82 ARG A C 1
ATOM 662 O O . ARG A 1 82 ? 3.811 -7.625 -5.352 1 97.56 82 ARG A O 1
ATOM 669 N N . LEU A 1 83 ? 2.775 -9.547 -5.332 1 97.25 83 LEU A N 1
ATOM 670 C CA . LEU A 1 83 ? 3.539 -10.07 -6.457 1 97.25 83 LEU A CA 1
ATOM 671 C C . LEU A 1 83 ? 3.211 -9.312 -7.738 1 97.25 83 LEU A C 1
ATOM 673 O O . LEU A 1 83 ? 4.105 -9 -8.531 1 97.25 83 LEU A O 1
ATOM 677 N N . HIS A 1 84 ? 1.954 -9.008 -7.961 1 97.31 84 HIS A N 1
ATOM 678 C CA . HIS A 1 84 ? 1.578 -8.234 -9.141 1 97.31 84 HIS A CA 1
ATOM 679 C C . HIS A 1 84 ? 2.203 -6.848 -9.117 1 97.31 84 HIS A C 1
ATOM 681 O O . HIS A 1 84 ? 2.635 -6.336 -10.148 1 97.31 84 HIS A O 1
ATOM 687 N N . ILE A 1 85 ? 2.244 -6.301 -7.953 1 97 85 ILE A N 1
ATOM 688 C CA . ILE A 1 85 ? 2.857 -4.984 -7.805 1 97 85 ILE A CA 1
ATOM 689 C C . ILE A 1 85 ? 4.352 -5.078 -8.094 1 97 85 ILE A C 1
ATOM 691 O O . ILE A 1 85 ? 4.902 -4.242 -8.82 1 97 85 ILE A O 1
ATOM 695 N N . LEU A 1 86 ? 4.988 -6.066 -7.598 1 94.94 86 LEU A N 1
ATOM 696 C CA . LEU A 1 86 ? 6.41 -6.293 -7.84 1 94.94 86 LEU A CA 1
ATOM 697 C C . LEU A 1 86 ? 6.688 -6.449 -9.336 1 94.94 86 LEU A C 1
ATOM 699 O O . LEU A 1 86 ? 7.633 -5.863 -9.859 1 94.94 86 LEU A O 1
ATOM 703 N N . CYS A 1 87 ? 5.848 -7.227 -9.969 1 94.75 87 CYS A N 1
ATOM 704 C CA . CYS A 1 87 ? 6.035 -7.484 -11.398 1 94.75 87 CYS A CA 1
ATOM 705 C C . CYS A 1 87 ? 5.84 -6.211 -12.211 1 94.75 87 CYS A C 1
ATOM 707 O O . CYS A 1 87 ? 6.559 -5.973 -13.18 1 94.75 87 CYS A O 1
ATOM 709 N N . ALA A 1 88 ? 4.871 -5.41 -11.844 1 93.31 88 ALA A N 1
ATOM 710 C CA . ALA A 1 88 ? 4.664 -4.133 -12.516 1 93.31 88 ALA A CA 1
ATOM 711 C C . ALA A 1 88 ? 5.93 -3.285 -12.492 1 93.31 88 ALA A C 1
ATOM 713 O O . ALA A 1 88 ? 6.254 -2.609 -13.477 1 93.31 88 ALA A O 1
ATOM 714 N N . TYR A 1 89 ? 6.578 -3.402 -11.43 1 91.25 89 TYR A N 1
ATOM 715 C CA . TYR A 1 89 ? 7.793 -2.617 -11.25 1 91.25 89 TYR A CA 1
ATOM 716 C C . TYR A 1 89 ? 8.969 -3.242 -11.992 1 91.25 89 TYR A C 1
ATOM 718 O O . TYR A 1 89 ? 9.664 -2.561 -12.75 1 91.25 89 TYR A O 1
ATOM 726 N N . LYS A 1 90 ? 9.18 -4.477 -11.844 1 90.31 90 LYS A N 1
ATOM 727 C CA . LYS A 1 90 ? 10.383 -5.152 -12.32 1 90.31 90 LYS A CA 1
ATOM 728 C C . LYS A 1 90 ? 10.312 -5.383 -13.828 1 90.31 90 LYS A C 1
ATOM 730 O O . LYS A 1 90 ? 11.352 -5.426 -14.5 1 90.31 90 LYS A O 1
ATOM 735 N N . LEU A 1 91 ? 9.109 -5.402 -14.375 1 91.12 91 LEU A N 1
ATOM 736 C CA . LEU A 1 91 ? 8.984 -5.875 -15.75 1 91.12 91 LEU A CA 1
ATOM 737 C C . LEU A 1 91 ? 8.445 -4.773 -16.656 1 91.12 91 LEU A C 1
ATOM 739 O O . LEU A 1 91 ? 8.297 -4.977 -17.859 1 91.12 91 LEU A O 1
ATOM 743 N N . CYS A 1 92 ? 8.25 -3.602 -16.156 1 84.75 92 CYS A N 1
ATOM 744 C CA . CYS A 1 92 ? 7.621 -2.512 -16.891 1 84.75 92 CYS A CA 1
ATOM 745 C C . CYS A 1 92 ? 8.445 -2.117 -18.109 1 84.75 92 CYS A C 1
ATOM 747 O O . CYS A 1 92 ? 7.922 -1.549 -19.062 1 84.75 92 CYS A O 1
ATOM 749 N N . ARG A 1 93 ? 9.68 -2.492 -18.125 1 84.06 93 ARG A N 1
ATOM 750 C CA . ARG A 1 93 ? 10.555 -2.088 -19.219 1 84.06 93 ARG A CA 1
ATOM 751 C C . ARG A 1 93 ? 10.531 -3.117 -20.344 1 84.06 93 ARG A C 1
ATOM 753 O O . ARG A 1 93 ? 11.062 -2.869 -21.438 1 84.06 93 ARG A O 1
ATOM 760 N N . LEU A 1 94 ? 9.953 -4.207 -20.016 1 86.81 94 LEU A N 1
ATOM 761 C CA . LEU A 1 94 ? 9.891 -5.25 -21.031 1 86.81 94 LEU A CA 1
ATOM 762 C C . LEU A 1 94 ? 8.836 -4.918 -22.078 1 86.81 94 LEU A C 1
ATOM 764 O O . LEU A 1 94 ? 7.863 -4.215 -21.797 1 86.81 94 LEU A O 1
ATOM 768 N N . GLY A 1 95 ? 9.062 -5.32 -23.344 1 84.19 95 GLY A N 1
ATOM 769 C CA . GLY A 1 95 ? 8.086 -5.141 -24.391 1 84.19 95 GLY A CA 1
ATOM 770 C C . GLY A 1 95 ? 6.793 -5.898 -24.141 1 84.19 95 GLY A C 1
ATOM 771 O O . GLY A 1 95 ? 6.762 -6.84 -23.344 1 84.19 95 GLY A O 1
ATOM 772 N N . PHE A 1 96 ? 5.68 -5.434 -24.781 1 83.19 96 PHE A N 1
ATOM 773 C CA . PHE A 1 96 ? 4.34 -5.984 -24.609 1 83.19 96 PHE A CA 1
ATOM 774 C C . PHE A 1 96 ? 4.324 -7.473 -24.922 1 83.19 96 PHE A C 1
ATOM 776 O O . PHE A 1 96 ? 3.537 -8.227 -24.328 1 83.19 96 PHE A O 1
ATOM 783 N N . ASP A 1 97 ? 5.238 -7.887 -25.766 1 87.06 97 ASP A N 1
ATOM 784 C CA . ASP A 1 97 ? 5.289 -9.289 -26.156 1 87.06 97 ASP A CA 1
ATOM 785 C C . ASP A 1 97 ? 5.816 -10.156 -25.016 1 87.06 97 ASP A C 1
ATOM 787 O O . ASP A 1 97 ? 5.621 -11.375 -25 1 87.06 97 ASP A O 1
ATOM 791 N N . ARG A 1 98 ? 6.359 -9.484 -24.094 1 88.88 98 ARG A N 1
ATOM 792 C CA . ARG A 1 98 ? 6.992 -10.211 -23 1 88.88 98 ARG A CA 1
ATOM 793 C C . ARG A 1 98 ? 6.238 -10.008 -21.688 1 88.88 98 ARG A C 1
ATOM 795 O O . ARG A 1 98 ? 6.195 -10.906 -20.844 1 88.88 98 ARG A O 1
ATOM 802 N N . PHE A 1 99 ? 5.703 -8.891 -21.625 1 92.06 99 PHE A N 1
ATOM 803 C CA . PHE A 1 99 ? 4.969 -8.539 -20.406 1 92.06 99 PHE A CA 1
ATOM 804 C C . PHE A 1 99 ? 3.787 -7.633 -20.734 1 92.06 99 PHE A C 1
ATOM 806 O O . PHE A 1 99 ? 3.965 -6.551 -21.281 1 92.06 99 PHE A O 1
ATOM 813 N N . ASP A 1 100 ? 2.588 -8.117 -20.375 1 91.88 100 ASP A N 1
ATOM 814 C CA . ASP A 1 100 ? 1.363 -7.344 -20.547 1 91.88 100 ASP A CA 1
ATOM 815 C C . ASP A 1 100 ? 0.981 -6.629 -19.25 1 91.88 100 ASP A C 1
ATOM 817 O O . ASP A 1 100 ? 0.301 -7.203 -18.406 1 91.88 100 ASP A O 1
ATOM 821 N N . GLN A 1 101 ? 1.339 -5.414 -19.141 1 92.38 101 GLN A N 1
ATOM 822 C CA . GLN A 1 101 ? 1.107 -4.629 -17.938 1 92.38 101 GLN A CA 1
ATOM 823 C C . GLN A 1 101 ? -0.385 -4.484 -17.656 1 92.38 101 GLN A C 1
ATOM 825 O O . GLN A 1 101 ? -0.807 -4.504 -16.5 1 92.38 101 GLN A O 1
ATOM 830 N N . ASN A 1 102 ? -1.188 -4.332 -18.625 1 92 102 ASN A N 1
ATOM 831 C CA . ASN A 1 102 ? -2.629 -4.195 -18.438 1 92 102 ASN A CA 1
ATOM 832 C C . ASN A 1 102 ? -3.24 -5.457 -17.828 1 92 102 ASN A C 1
ATOM 834 O O . ASN A 1 102 ? -4.051 -5.379 -16.906 1 92 102 ASN A O 1
ATOM 838 N N . MET A 1 103 ? -2.834 -6.508 -18.375 1 93.56 103 MET A N 1
ATOM 839 C CA . MET A 1 103 ? -3.322 -7.773 -17.828 1 93.56 103 MET A CA 1
ATOM 840 C C . MET A 1 103 ? -2.865 -7.957 -16.391 1 93.56 103 MET A C 1
ATOM 842 O O . MET A 1 103 ? -3.637 -8.406 -15.539 1 93.56 103 MET A O 1
ATOM 846 N N . ASN A 1 104 ? -1.626 -7.629 -16.156 1 95.06 104 ASN A N 1
ATOM 847 C CA . ASN A 1 104 ? -1.114 -7.672 -14.797 1 95.06 104 ASN A CA 1
ATOM 848 C C . ASN A 1 104 ? -1.938 -6.793 -13.859 1 95.06 104 ASN A C 1
ATOM 850 O O . ASN A 1 104 ? -2.32 -7.227 -12.766 1 95.06 104 ASN A O 1
ATOM 854 N N . THR A 1 105 ? -2.256 -5.609 -14.258 1 94.94 105 THR A N 1
ATOM 855 C CA . THR A 1 105 ? -3.029 -4.66 -13.469 1 94.94 105 THR A CA 1
ATOM 856 C C . THR A 1 105 ? -4.449 -5.168 -13.25 1 94.94 105 THR A C 1
ATOM 858 O O . THR A 1 105 ? -5 -5.035 -12.156 1 94.94 105 THR A O 1
ATOM 861 N N . GLU A 1 106 ? -4.996 -5.73 -14.227 1 96 106 GLU A N 1
ATOM 862 C CA . GLU A 1 106 ? -6.332 -6.309 -14.109 1 96 106 GLU A CA 1
ATOM 863 C C . GLU A 1 106 ? -6.363 -7.41 -13.055 1 96 106 GLU A C 1
ATOM 865 O O . GLU A 1 106 ? -7.305 -7.488 -12.258 1 96 106 GLU A O 1
ATOM 870 N N . ASN A 1 107 ? -5.402 -8.203 -13.094 1 97.12 107 ASN A N 1
ATOM 871 C CA . ASN A 1 107 ? -5.344 -9.281 -12.117 1 97.12 107 ASN A CA 1
ATOM 872 C C . ASN A 1 107 ? -5.059 -8.758 -10.711 1 97.12 107 ASN A C 1
ATOM 874 O O . ASN A 1 107 ? -5.574 -9.297 -9.727 1 97.12 107 ASN A O 1
ATOM 878 N N . LEU A 1 108 ? -4.25 -7.758 -10.656 1 97.62 108 LEU A N 1
ATOM 879 C CA . LEU A 1 108 ? -4.078 -7.062 -9.383 1 97.62 108 LEU A CA 1
ATOM 880 C C . LEU A 1 108 ? -5.422 -6.57 -8.844 1 97.62 108 LEU A C 1
ATOM 882 O O . LEU A 1 108 ? -5.75 -6.797 -7.68 1 97.62 108 LEU A O 1
ATOM 886 N N . ALA A 1 109 ? -6.188 -5.977 -9.672 1 96.94 109 ALA A N 1
ATOM 887 C CA . ALA A 1 109 ? -7.5 -5.453 -9.297 1 96.94 109 ALA A CA 1
ATOM 888 C C . ALA A 1 109 ? -8.414 -6.574 -8.805 1 96.94 109 ALA A C 1
ATOM 890 O O . ALA A 1 109 ? -9.148 -6.402 -7.828 1 96.94 109 ALA A O 1
ATOM 891 N N . LYS A 1 110 ? -8.336 -7.672 -9.43 1 98 110 LYS A N 1
ATOM 892 C CA . LYS A 1 110 ? -9.148 -8.82 -9.031 1 98 110 LYS A CA 1
ATOM 893 C C . LYS A 1 110 ? -8.734 -9.328 -7.652 1 98 110 LYS A C 1
ATOM 895 O O . LYS A 1 110 ? -9.586 -9.695 -6.844 1 98 110 LYS A O 1
ATOM 900 N N . CYS A 1 111 ? -7.453 -9.344 -7.406 1 98.44 111 CYS A N 1
ATOM 901 C CA . CYS A 1 111 ? -6.973 -9.711 -6.078 1 98.44 111 CYS A CA 1
ATOM 902 C C . CYS A 1 111 ? -7.5 -8.75 -5.023 1 98.44 111 CYS A C 1
ATOM 904 O O . CYS A 1 111 ? -7.988 -9.18 -3.975 1 98.44 111 CYS A O 1
ATOM 906 N N . LEU A 1 112 ? -7.406 -7.5 -5.309 1 98.19 112 LEU A N 1
ATOM 907 C CA . LEU A 1 112 ? -7.84 -6.48 -4.363 1 98.19 112 LEU A CA 1
ATOM 908 C C . LEU A 1 112 ? -9.344 -6.551 -4.137 1 98.19 112 LEU A C 1
ATOM 910 O O . LEU A 1 112 ? -9.82 -6.344 -3.018 1 98.19 112 LEU A O 1
ATOM 914 N N . GLN A 1 113 ? -10.055 -6.867 -5.133 1 98 113 GLN A N 1
ATOM 915 C CA . GLN A 1 113 ? -11.492 -7.066 -5.012 1 98 113 GLN A CA 1
ATOM 916 C C . GLN A 1 113 ? -11.812 -8.25 -4.102 1 98 113 GLN A C 1
ATOM 918 O O . GLN A 1 113 ? -12.656 -8.141 -3.209 1 98 113 GLN A O 1
ATOM 923 N N . SER A 1 114 ? -11.148 -9.312 -4.34 1 98.06 114 SER A N 1
ATOM 924 C CA . SER A 1 114 ? -11.344 -10.492 -3.502 1 98.06 114 SER A CA 1
ATOM 925 C C . SER A 1 114 ? -10.992 -10.203 -2.047 1 98.06 114 SER A C 1
ATOM 927 O O . SER A 1 114 ? -11.703 -10.617 -1.135 1 98.06 114 SER A O 1
ATOM 929 N N . LEU A 1 115 ? -9.938 -9.469 -1.895 1 98.38 115 LEU A N 1
ATOM 930 C CA . LEU A 1 115 ? -9.516 -9.102 -0.547 1 98.38 115 LEU A CA 1
ATOM 931 C C . LEU A 1 115 ? -10.57 -8.234 0.133 1 98.38 115 LEU A C 1
ATOM 933 O O . LEU A 1 115 ? -10.844 -8.398 1.323 1 98.38 115 LEU A O 1
ATOM 937 N N . ARG A 1 116 ? -11.102 -7.336 -0.593 1 97.56 116 ARG A N 1
ATOM 938 C CA . ARG A 1 116 ? -12.148 -6.484 -0.032 1 97.56 116 ARG A CA 1
ATOM 939 C C . ARG A 1 116 ? -13.305 -7.316 0.501 1 97.56 116 ARG A C 1
ATOM 941 O O . ARG A 1 116 ? -13.758 -7.113 1.631 1 97.56 116 ARG A O 1
ATOM 948 N N . HIS A 1 117 ? -13.727 -8.25 -0.224 1 97.31 117 HIS A N 1
ATOM 949 C CA . HIS A 1 117 ? -14.82 -9.125 0.166 1 97.31 117 HIS A CA 1
ATOM 950 C C . HIS A 1 117 ? -14.445 -9.977 1.374 1 97.31 117 HIS A C 1
ATOM 952 O O . HIS A 1 117 ? -15.242 -10.117 2.309 1 97.31 117 HIS A O 1
ATOM 958 N N . LEU A 1 118 ? -13.312 -10.477 1.337 1 97.94 118 LEU A N 1
ATOM 959 C CA . LEU A 1 118 ? -12.859 -11.336 2.424 1 97.94 118 LEU A CA 1
ATOM 960 C C . LEU A 1 118 ? -12.766 -10.555 3.732 1 97.94 118 LEU A C 1
ATOM 962 O O . LEU A 1 118 ? -13.219 -11.031 4.777 1 97.94 118 LEU A O 1
ATOM 966 N N . TYR A 1 119 ? -12.148 -9.383 3.617 1 97.88 119 TYR A N 1
ATOM 967 C CA . TYR A 1 119 ? -12.047 -8.539 4.805 1 97.88 119 TYR A CA 1
ATOM 968 C C . TYR A 1 119 ? -13.422 -8.242 5.383 1 97.88 119 TYR A C 1
ATOM 970 O O . TYR A 1 119 ? -13.633 -8.344 6.594 1 97.88 119 TYR A O 1
ATOM 978 N N . GLU A 1 120 ? -14.352 -7.887 4.57 1 96.94 120 GLU A N 1
ATOM 979 C CA . GLU A 1 120 ? -15.711 -7.566 4.996 1 96.94 120 GLU A CA 1
ATOM 980 C C . GLU A 1 120 ? -16.391 -8.773 5.641 1 96.94 120 GLU A C 1
ATOM 982 O O . GLU A 1 120 ? -17 -8.656 6.711 1 96.94 120 GLU A O 1
ATOM 987 N N . ASP A 1 121 ? -16.297 -9.906 5.047 1 96.19 121 ASP A N 1
ATOM 988 C CA . ASP A 1 121 ? -16.891 -11.141 5.559 1 96.19 121 ASP A CA 1
ATOM 989 C C . ASP A 1 121 ? -16.328 -11.492 6.934 1 96.19 121 ASP A C 1
ATOM 991 O O . ASP A 1 121 ? -17.078 -11.875 7.832 1 96.19 121 ASP A O 1
ATOM 995 N N . LEU A 1 122 ? -15.141 -11.375 7.059 1 97.06 122 LEU A N 1
ATOM 996 C CA . LEU A 1 122 ? -14.5 -11.797 8.297 1 97.06 122 LEU A CA 1
ATOM 997 C C . LEU A 1 122 ? -14.719 -10.766 9.398 1 97.06 122 LEU A C 1
ATOM 999 O O . LEU A 1 122 ? -14.797 -11.117 10.578 1 97.06 122 LEU A O 1
ATOM 1003 N N . GLU A 1 123 ? -14.75 -9.523 8.992 1 96.31 123 GLU A N 1
ATOM 1004 C CA . GLU A 1 123 ? -15.094 -8.5 9.969 1 96.31 123 GLU A CA 1
ATOM 1005 C C . GLU A 1 123 ? -16.453 -8.766 10.594 1 96.31 123 GLU A C 1
ATOM 1007 O O . GLU A 1 123 ? -16.656 -8.539 11.797 1 96.31 123 GLU A O 1
ATOM 1012 N N . LEU A 1 124 ? -17.406 -9.242 9.836 1 95.44 124 LEU A N 1
ATOM 1013 C CA . LEU A 1 124 ? -18.734 -9.609 10.336 1 95.44 124 LEU A CA 1
ATOM 1014 C C . LEU A 1 124 ? -18.625 -10.719 11.375 1 95.44 124 LEU A C 1
ATOM 1016 O O . LEU A 1 124 ? -19.516 -10.859 12.219 1 95.44 124 LEU A O 1
ATOM 1020 N N . GLN A 1 125 ? -17.562 -11.414 11.375 1 94.94 125 GLN A N 1
ATOM 1021 C CA . GLN A 1 125 ? -17.312 -12.484 12.328 1 94.94 125 GLN A CA 1
ATOM 1022 C C . GLN A 1 125 ? -16.422 -11.992 13.477 1 94.94 125 GLN A C 1
ATOM 1024 O O . GLN A 1 125 ? -15.977 -12.789 14.305 1 94.94 125 GLN A O 1
ATOM 1029 N N . GLY A 1 126 ? -16.016 -10.711 13.422 1 95.94 126 GLY A N 1
ATOM 1030 C CA . GLY A 1 126 ? -15.219 -10.109 14.484 1 95.94 126 GLY A CA 1
ATOM 1031 C C . GLY A 1 126 ? -13.727 -10.242 14.258 1 95.94 126 GLY A C 1
ATOM 1032 O O . GLY A 1 126 ? -12.938 -10.07 15.188 1 95.94 126 GLY A O 1
ATOM 1033 N N . LYS A 1 127 ? -13.359 -10.656 13.078 1 96.56 127 LYS A N 1
ATOM 1034 C CA . LYS A 1 127 ? -11.945 -10.82 12.758 1 96.56 127 LYS A CA 1
ATOM 1035 C C . LYS A 1 127 ? -11.43 -9.641 11.938 1 96.56 127 LYS A C 1
ATOM 1037 O O . LYS A 1 127 ? -12.031 -9.273 10.922 1 96.56 127 LYS A O 1
ATOM 1042 N N . THR A 1 128 ? -10.367 -9.039 12.438 1 96.19 128 THR A N 1
ATOM 1043 C CA . THR A 1 128 ? -9.734 -7.93 11.719 1 96.19 128 THR A CA 1
ATOM 1044 C C . THR A 1 128 ? -8.266 -8.234 11.43 1 96.19 128 THR A C 1
ATOM 1046 O O . THR A 1 128 ? -7.684 -9.141 12.039 1 96.19 128 THR A O 1
ATOM 1049 N N . PHE A 1 129 ? -7.75 -7.609 10.492 1 96.56 129 PHE A N 1
ATOM 1050 C CA . PHE A 1 129 ? -6.375 -7.836 10.062 1 96.56 129 PHE A CA 1
ATOM 1051 C C . PHE A 1 129 ? -5.609 -6.523 9.969 1 96.56 129 PHE A C 1
ATOM 1053 O O . PHE A 1 129 ? -6.082 -5.562 9.359 1 96.56 129 PHE A O 1
ATOM 1060 N N . ASP A 1 130 ? -4.453 -6.52 10.461 1 94.44 130 ASP A N 1
ATOM 1061 C CA . ASP A 1 130 ? -3.613 -5.324 10.445 1 94.44 130 ASP A CA 1
ATOM 1062 C C . ASP A 1 130 ? -3.207 -4.953 9.023 1 94.44 130 ASP A C 1
ATOM 1064 O O . ASP A 1 130 ? -2.936 -3.787 8.727 1 94.44 130 ASP A O 1
ATOM 1068 N N . THR A 1 131 ? -3.207 -5.957 8.133 1 96.31 131 THR A N 1
ATOM 1069 C CA . THR A 1 131 ? -2.756 -5.75 6.766 1 96.31 131 THR A CA 1
ATOM 1070 C C . THR A 1 131 ? -3.852 -5.098 5.926 1 96.31 131 THR A C 1
ATOM 1072 O O . THR A 1 131 ? -3.588 -4.598 4.832 1 96.31 131 THR A O 1
ATOM 1075 N N . GLU A 1 132 ? -5.066 -5.066 6.449 1 97.19 132 GLU A N 1
ATOM 1076 C CA . GLU A 1 132 ? -6.184 -4.59 5.645 1 97.19 132 GLU A CA 1
ATOM 1077 C C . GLU A 1 132 ? -5.953 -3.156 5.168 1 97.19 132 GLU A C 1
ATOM 1079 O O . GLU A 1 132 ? -6.234 -2.828 4.016 1 97.19 132 GLU A O 1
ATOM 1084 N N . ALA A 1 133 ? -5.465 -2.357 6.047 1 95 133 ALA A N 1
ATOM 1085 C CA . ALA A 1 133 ? -5.258 -0.952 5.711 1 95 133 ALA A CA 1
ATOM 1086 C C . ALA A 1 133 ? -4.344 -0.811 4.496 1 95 133 ALA A C 1
ATOM 1088 O O . ALA A 1 133 ? -4.59 0.022 3.619 1 95 133 ALA A O 1
ATOM 1089 N N . GLU A 1 134 ? -3.268 -1.57 4.445 1 96.62 134 GLU A N 1
ATOM 1090 C CA . GLU A 1 134 ? -2.336 -1.56 3.32 1 96.62 134 GLU A CA 1
ATOM 1091 C C . GLU A 1 134 ? -3.053 -1.863 2.008 1 96.62 134 GLU A C 1
ATOM 1093 O O . GLU A 1 134 ? -2.9 -1.132 1.027 1 96.62 134 GLU A O 1
ATOM 1098 N N . PHE A 1 135 ? -3.82 -2.809 1.996 1 97.94 135 PHE A N 1
ATOM 1099 C CA . PHE A 1 135 ? -4.41 -3.277 0.748 1 97.94 135 PHE A CA 1
ATOM 1100 C C . PHE A 1 135 ? -5.605 -2.416 0.355 1 97.94 135 PHE A C 1
ATOM 1102 O O . PHE A 1 135 ? -5.895 -2.254 -0.832 1 97.94 135 PHE A O 1
ATOM 1109 N N . ARG A 1 136 ? -6.273 -1.85 1.341 1 95.94 136 ARG A N 1
ATOM 1110 C CA . ARG A 1 136 ? -7.238 -0.804 1.016 1 95.94 136 ARG A CA 1
ATOM 1111 C C . ARG A 1 136 ? -6.555 0.39 0.36 1 95.94 136 ARG A C 1
ATOM 1113 O O . ARG A 1 136 ? -7.105 1.006 -0.554 1 95.94 136 ARG A O 1
ATOM 1120 N N . GLY A 1 137 ? -5.375 0.653 0.864 1 96.81 137 GLY A N 1
ATOM 1121 C CA . GLY A 1 137 ? -4.586 1.704 0.239 1 96.81 137 GLY A CA 1
ATOM 1122 C C . GLY A 1 137 ? -4.246 1.414 -1.211 1 96.81 137 GLY A C 1
ATOM 1123 O O . GLY A 1 137 ? -4.367 2.291 -2.07 1 96.81 137 GLY A O 1
ATOM 1124 N N . TYR A 1 138 ? -3.848 0.208 -1.504 1 97.12 138 TYR A N 1
ATOM 1125 C CA . TYR A 1 138 ? -3.572 -0.191 -2.879 1 97.12 138 TYR A CA 1
ATOM 1126 C C . TYR A 1 138 ? -4.805 -0.004 -3.758 1 97.12 138 TYR A C 1
ATOM 1128 O O . TYR A 1 138 ? -4.695 0.428 -4.906 1 97.12 138 TYR A O 1
ATOM 1136 N N . ASP A 1 139 ? -5.93 -0.359 -3.201 1 95.38 139 ASP A N 1
ATOM 1137 C CA . ASP A 1 139 ? -7.191 -0.237 -3.928 1 95.38 139 ASP A CA 1
ATOM 1138 C C . ASP A 1 139 ? -7.48 1.219 -4.281 1 95.38 139 ASP A C 1
ATOM 1140 O O . ASP A 1 139 ? -7.824 1.528 -5.426 1 95.38 139 ASP A O 1
ATOM 1144 N N . VAL A 1 140 ? -7.293 2.094 -3.383 1 94.38 140 VAL A N 1
ATOM 1145 C CA . VAL A 1 140 ? -7.48 3.521 -3.605 1 94.38 140 VAL A CA 1
ATOM 1146 C C . VAL A 1 140 ? -6.496 4.012 -4.664 1 94.38 140 VAL A C 1
ATOM 1148 O O . VAL A 1 140 ? -6.879 4.723 -5.598 1 94.38 140 VAL A O 1
ATOM 1151 N N . MET A 1 141 ? -5.281 3.594 -4.527 1 94.62 141 MET A N 1
ATOM 1152 C CA . MET A 1 141 ? -4.215 4.027 -5.426 1 94.62 141 MET A CA 1
ATOM 1153 C C . MET A 1 141 ? -4.508 3.602 -6.859 1 94.62 141 MET A C 1
ATOM 1155 O O . MET A 1 141 ? -4.191 4.328 -7.805 1 94.62 141 MET A O 1
ATOM 1159 N N . LEU A 1 142 ? -5.043 2.469 -7.027 1 92.19 142 LEU A N 1
ATOM 1160 C CA . LEU A 1 142 ? -5.367 1.94 -8.352 1 92.19 142 LEU A CA 1
ATOM 1161 C C . LEU A 1 142 ? -6.363 2.848 -9.062 1 92.19 142 LEU A C 1
ATOM 1163 O O . LEU A 1 142 ? -6.367 2.92 -10.297 1 92.19 142 LEU A O 1
ATOM 1167 N N . HIS A 1 143 ? -7.117 3.664 -8.305 1 87.88 143 HIS A N 1
ATOM 1168 C CA . HIS A 1 143 ? -8.203 4.441 -8.891 1 87.88 143 HIS A CA 1
ATOM 1169 C C . HIS A 1 143 ? -7.926 5.938 -8.805 1 87.88 143 HIS A C 1
ATOM 1171 O O . HIS A 1 143 ? -8.805 6.754 -9.094 1 87.88 143 HIS A O 1
ATOM 1177 N N . LEU A 1 144 ? -6.852 6.305 -8.336 1 86.12 144 LEU A N 1
ATOM 1178 C CA . LEU A 1 144 ? -6.5 7.699 -8.102 1 86.12 144 LEU A CA 1
ATOM 1179 C C . LEU A 1 144 ? -6.594 8.508 -9.398 1 86.12 144 LEU A C 1
ATOM 1181 O O . LEU A 1 144 ? -6.996 9.672 -9.375 1 86.12 144 LEU A O 1
ATOM 1185 N N . HIS A 1 145 ? -6.242 7.98 -10.469 1 75.12 145 HIS A N 1
ATOM 1186 C CA . HIS A 1 145 ? -6.211 8.719 -11.727 1 75.12 145 HIS A CA 1
ATOM 1187 C C . HIS A 1 145 ? -7.566 8.672 -12.422 1 75.12 145 HIS A C 1
ATOM 1189 O O . HIS A 1 145 ? -7.812 9.43 -13.367 1 75.12 145 HIS A O 1
ATOM 1195 N N . ASP A 1 146 ? -8.383 7.711 -12.055 1 66.75 146 ASP A N 1
ATOM 1196 C CA . ASP A 1 146 ? -9.727 7.66 -12.625 1 66.75 146 ASP A CA 1
ATOM 1197 C C . ASP A 1 146 ? -10.562 8.859 -12.188 1 66.75 146 ASP A C 1
ATOM 1199 O O . ASP A 1 146 ? -11.367 9.383 -12.969 1 66.75 146 ASP A O 1
ATOM 1203 N N . SER A 1 147 ? -10.461 9.266 -11.023 1 57 147 SER A N 1
ATOM 1204 C CA . SER A 1 147 ? -11.266 10.367 -10.5 1 57 147 SER A CA 1
ATOM 1205 C C . SER A 1 147 ? -10.90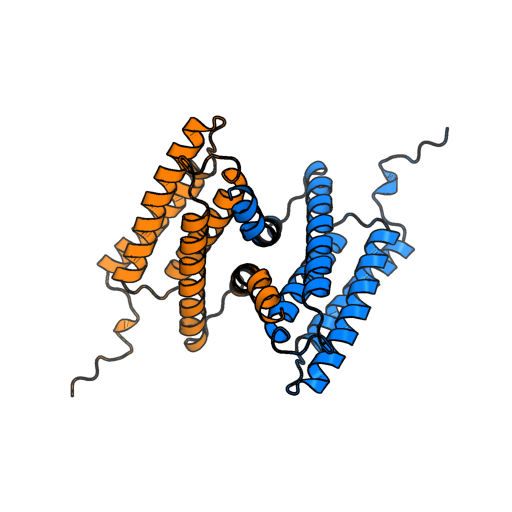6 11.68 -11.188 1 57 147 SER A C 1
ATOM 1207 O O . SER A 1 147 ? -11.75 12.578 -11.297 1 57 147 SER A O 1
ATOM 1209 N N . ASN A 1 148 ? -9.641 11.805 -11.547 1 53.69 148 ASN A N 1
ATOM 1210 C CA . ASN A 1 148 ? -9.258 13.031 -12.234 1 53.69 148 ASN A CA 1
ATOM 1211 C C . ASN A 1 148 ? -9.93 13.141 -13.602 1 53.69 148 ASN A C 1
ATOM 1213 O O . ASN A 1 148 ? -10.156 14.242 -14.102 1 53.69 148 ASN A O 1
ATOM 1217 N N . ILE A 1 149 ? -10.203 12.031 -14.234 1 46 149 ILE A N 1
ATOM 1218 C CA . ILE A 1 149 ? -10.867 12.047 -15.539 1 46 149 ILE A CA 1
ATOM 1219 C C . ILE A 1 149 ? -12.328 12.461 -15.367 1 46 149 ILE A C 1
ATOM 1221 O O . ILE A 1 149 ? -12.883 13.156 -16.234 1 46 149 ILE A O 1
ATOM 1225 N N . MET A 1 150 ? -12.906 12.078 -14.352 1 42.16 150 MET A N 1
ATOM 1226 C CA . MET A 1 150 ? -14.32 12.414 -14.227 1 42.16 150 MET A CA 1
ATOM 1227 C C . MET A 1 150 ? -14.5 13.906 -13.945 1 42.16 150 MET A C 1
ATOM 1229 O O . MET A 1 150 ? -15.594 14.445 -14.109 1 42.16 150 MET A O 1
ATOM 1233 N N . ARG A 1 151 ? -13.516 14.547 -13.438 1 43.66 151 ARG A N 1
ATOM 1234 C CA . ARG A 1 151 ? -13.688 15.977 -13.195 1 43.66 151 ARG A CA 1
ATOM 1235 C C . ARG A 1 151 ? -13.359 16.781 -14.453 1 43.66 151 ARG A C 1
ATOM 1237 O O . ARG A 1 151 ? -13.609 17.984 -14.5 1 43.66 151 ARG A O 1
ATOM 1244 N N . GLN A 1 152 ? -12.75 16.078 -15.469 1 37.25 152 GLN A N 1
ATOM 1245 C CA . GLN A 1 152 ? -12.688 16.828 -16.719 1 37.25 152 GLN A CA 1
ATOM 1246 C C . GLN A 1 152 ? -14.023 16.797 -17.453 1 37.25 152 GLN A C 1
ATOM 1248 O O . GLN A 1 152 ? -14.719 15.781 -17.422 1 37.25 152 GLN A O 1
ATOM 1253 N N . GLU B 1 1 ? 41.969 21.312 7.293 1 29.53 1 GLU B N 1
ATOM 1254 C CA . GLU B 1 1 ? 40.969 20.453 6.684 1 29.53 1 GLU B CA 1
ATOM 1255 C C . GLU B 1 1 ? 40.125 19.734 7.746 1 29.53 1 GLU B C 1
ATOM 1257 O O . GLU B 1 1 ? 40.594 18.797 8.383 1 29.53 1 GLU B O 1
ATOM 1262 N N . TYR B 1 2 ? 39.344 20.438 8.594 1 31.14 2 TYR B N 1
ATOM 1263 C CA . TYR B 1 2 ? 38.594 19.984 9.758 1 31.14 2 TYR B CA 1
ATOM 1264 C C . TYR B 1 2 ? 37.5 19.016 9.352 1 31.14 2 TYR B C 1
ATOM 1266 O O . TYR B 1 2 ? 36.562 19.391 8.664 1 31.14 2 TYR B O 1
ATOM 1274 N N . ALA B 1 3 ? 37.844 17.766 9.102 1 36.28 3 ALA B N 1
ATOM 1275 C CA . ALA B 1 3 ? 36.875 16.703 8.867 1 36.28 3 ALA B CA 1
ATOM 1276 C C . ALA B 1 3 ? 35.812 16.656 9.977 1 36.28 3 ALA B C 1
ATOM 1278 O O . ALA B 1 3 ? 36.156 16.531 11.156 1 36.28 3 ALA B O 1
ATOM 1279 N N . ARG B 1 4 ? 34.656 17.297 9.742 1 35.19 4 ARG B N 1
ATOM 1280 C CA . ARG B 1 4 ? 33.531 17.078 10.664 1 35.19 4 ARG B CA 1
ATOM 1281 C C . ARG B 1 4 ? 33.344 15.594 10.93 1 35.19 4 ARG B C 1
ATOM 1283 O O . ARG B 1 4 ? 33.25 14.789 10 1 35.19 4 ARG B O 1
ATOM 1290 N N . SER B 1 5 ? 33.75 15.102 12.031 1 36.88 5 SER B N 1
ATOM 1291 C CA . SER B 1 5 ? 33.688 13.711 12.445 1 36.88 5 SER B CA 1
ATOM 1292 C C . SER B 1 5 ? 32.312 13.125 12.227 1 36.88 5 SER B C 1
ATOM 1294 O O . SER B 1 5 ? 31.297 13.789 12.477 1 36.88 5 SER B O 1
ATOM 1296 N N . ALA B 1 6 ? 32.156 12.344 11.258 1 42.06 6 ALA B N 1
ATOM 1297 C CA . ALA B 1 6 ? 30.953 11.602 10.875 1 42.06 6 ALA B CA 1
ATOM 1298 C C . ALA B 1 6 ? 30.188 11.102 12.102 1 42.06 6 ALA B C 1
ATOM 1300 O O . ALA B 1 6 ? 29 10.789 12.023 1 42.06 6 ALA B O 1
ATOM 1301 N N . ALA B 1 7 ? 30.844 10.75 13.148 1 42.06 7 ALA B N 1
ATOM 1302 C CA . ALA B 1 7 ? 30.312 10.156 14.367 1 42.06 7 ALA B CA 1
ATOM 1303 C C . ALA B 1 7 ? 29.359 11.117 15.078 1 42.06 7 ALA B C 1
ATOM 1305 O O . ALA B 1 7 ? 28.406 10.688 15.734 1 42.06 7 ALA B O 1
ATOM 1306 N N . ASP B 1 8 ? 29.75 12.344 15.266 1 42.44 8 ASP B N 1
ATOM 1307 C CA . ASP B 1 8 ? 29.031 13.297 16.109 1 42.44 8 ASP B CA 1
ATOM 1308 C C . ASP B 1 8 ? 27.703 13.695 15.469 1 42.44 8 ASP B C 1
ATOM 1310 O O . ASP B 1 8 ? 26.875 14.328 16.109 1 42.44 8 ASP B O 1
ATOM 1314 N N . GLN B 1 9 ? 27.672 13.711 14.203 1 47.56 9 GLN B N 1
ATOM 1315 C CA . GLN B 1 9 ? 26.484 14.156 13.492 1 47.56 9 GLN B CA 1
ATOM 1316 C C . GLN B 1 9 ? 25.297 13.242 13.781 1 47.56 9 GLN B C 1
ATOM 1318 O O . GLN B 1 9 ? 24.141 13.594 13.492 1 47.56 9 GLN B O 1
ATOM 1323 N N . ASP B 1 10 ? 25.641 12.055 14.195 1 52.56 10 ASP B N 1
ATOM 1324 C CA . ASP B 1 10 ? 24.578 11.047 14.289 1 52.56 10 ASP B CA 1
ATOM 1325 C C . ASP B 1 10 ? 23.719 11.266 15.531 1 52.56 10 ASP B C 1
ATOM 1327 O O . ASP B 1 10 ? 22.609 10.75 15.625 1 52.56 10 ASP B O 1
ATOM 1331 N N . ASN B 1 11 ? 24.359 11.898 16.531 1 59.16 11 ASN B N 1
ATOM 1332 C CA . ASN B 1 11 ? 23.484 12.055 17.688 1 59.16 11 ASN B CA 1
ATOM 1333 C C . ASN B 1 11 ? 22.719 13.367 17.641 1 59.16 11 ASN B C 1
ATOM 1335 O O . ASN B 1 11 ? 23.312 14.445 17.562 1 59.16 11 ASN B O 1
ATOM 1339 N N . PRO B 1 12 ? 21.438 13.328 17.578 1 62.22 12 PRO B N 1
ATOM 1340 C CA . PRO B 1 12 ? 20.688 14.586 17.547 1 62.22 12 PRO B CA 1
ATOM 1341 C C . PRO B 1 12 ? 20.922 15.438 18.781 1 62.22 12 PRO B C 1
ATOM 1343 O O . PRO B 1 12 ? 21.094 14.906 19.891 1 62.22 12 PRO B O 1
ATOM 1346 N N . LEU B 1 13 ? 21.094 16.797 18.625 1 73.94 13 LEU B N 1
ATOM 1347 C CA . LEU B 1 13 ? 21.156 17.766 19.719 1 73.94 13 LEU B CA 1
ATOM 1348 C C . LEU B 1 13 ? 19.875 17.75 20.547 1 73.94 13 LEU B C 1
ATOM 1350 O O . LEU B 1 13 ? 18.812 17.391 20.031 1 73.94 13 LEU B O 1
ATOM 1354 N N . PRO B 1 14 ? 19.938 18.141 21.812 1 73.31 14 PRO B N 1
ATOM 1355 C CA . PRO B 1 14 ? 18.766 18.125 22.688 1 73.31 14 PRO B CA 1
ATOM 1356 C C . PRO B 1 14 ? 17.562 18.844 22.078 1 73.31 14 PRO B C 1
ATOM 1358 O O . PRO B 1 14 ? 16.422 18.375 22.219 1 73.31 14 PRO B O 1
ATOM 1361 N N . HIS B 1 15 ? 17.75 19.984 21.422 1 75.62 15 HIS B N 1
ATOM 1362 C CA . HIS B 1 15 ? 16.656 20.719 20.797 1 75.62 15 HIS B CA 1
ATOM 1363 C C . HIS B 1 15 ? 16.031 19.922 19.672 1 75.62 15 HIS B C 1
ATOM 1365 O O . HIS B 1 15 ? 14.82 19.984 19.438 1 75.62 15 HIS B O 1
ATOM 1371 N N . GLU B 1 16 ? 16.859 19.172 19.031 1 73.75 16 GLU B N 1
ATOM 1372 C CA . GLU B 1 16 ? 16.359 18.328 17.969 1 73.75 16 GLU B CA 1
ATOM 1373 C C . GLU B 1 16 ? 15.484 17.203 18.516 1 73.75 16 GLU B C 1
ATOM 1375 O O . GLU B 1 16 ? 14.469 16.844 17.922 1 73.75 16 GLU B O 1
ATOM 1380 N N . LEU B 1 17 ? 15.906 16.734 19.609 1 74.88 17 LEU B N 1
ATOM 1381 C CA . LEU B 1 17 ? 15.156 15.672 20.266 1 74.88 17 LEU B CA 1
ATOM 1382 C C . LEU B 1 17 ? 13.781 16.172 20.719 1 74.88 17 LEU B C 1
ATOM 1384 O O . LEU B 1 17 ? 12.781 15.477 20.562 1 74.88 17 LEU B O 1
ATOM 1388 N N . ARG B 1 18 ? 13.789 17.344 21.203 1 80 18 ARG B N 1
ATOM 1389 C CA . ARG B 1 18 ? 12.523 17.938 21.625 1 80 18 ARG B CA 1
ATOM 1390 C C . ARG B 1 18 ? 11.617 18.203 20.438 1 80 18 ARG B C 1
ATOM 1392 O O . ARG B 1 18 ? 10.406 17.969 20.5 1 80 18 ARG B O 1
ATOM 1399 N N . SER B 1 19 ? 12.25 18.484 19.359 1 89.56 19 SER B N 1
ATOM 1400 C CA . SER B 1 19 ? 11.492 18.766 18.141 1 89.56 19 SER B CA 1
ATOM 1401 C C . SER B 1 19 ? 10.883 17.484 17.578 1 89.56 19 SER B C 1
ATOM 1403 O O . SER B 1 19 ? 9.719 17.484 17.172 1 89.56 19 SER B O 1
ATOM 1405 N N . GLU B 1 20 ? 11.672 16.453 17.703 1 92.06 20 GLU B N 1
ATOM 1406 C CA . GLU B 1 20 ? 11.141 15.18 17.219 1 92.06 20 GLU B CA 1
ATOM 1407 C C . GLU B 1 20 ? 9.953 14.727 18.062 1 92.06 20 GLU B C 1
ATOM 1409 O O . GLU B 1 20 ? 8.938 14.273 17.531 1 92.06 20 GLU B O 1
ATOM 1414 N N . ASP B 1 21 ? 10.141 14.867 19.328 1 93.5 21 ASP B N 1
ATOM 1415 C CA . ASP B 1 21 ? 9.062 14.492 20.234 1 93.5 21 ASP B CA 1
ATOM 1416 C C . ASP B 1 21 ? 7.805 15.305 19.953 1 93.5 21 ASP B C 1
ATOM 1418 O O . ASP B 1 21 ? 6.691 14.773 20 1 93.5 21 ASP B O 1
ATOM 1422 N N . LEU B 1 22 ? 8.062 16.516 19.734 1 94.19 22 LEU B N 1
ATOM 1423 C CA . LEU B 1 22 ? 6.934 17.391 19.438 1 94.19 22 LEU B CA 1
ATOM 1424 C C . LEU B 1 22 ? 6.227 16.953 18.156 1 94.19 22 LEU B C 1
ATOM 1426 O O . LEU B 1 22 ? 4.996 16.922 18.094 1 94.19 22 LEU B O 1
ATOM 1430 N N . LEU B 1 23 ? 6.992 16.656 17.156 1 97.12 23 LEU B N 1
ATOM 1431 C CA . LEU B 1 23 ? 6.422 16.203 15.891 1 97.12 23 LEU B CA 1
ATOM 1432 C C . LEU B 1 23 ? 5.625 14.922 16.094 1 97.12 23 LEU B C 1
ATOM 1434 O O . LEU B 1 23 ? 4.512 14.789 15.57 1 97.12 23 LEU B O 1
ATOM 1438 N N . LYS B 1 24 ? 6.176 14.031 16.859 1 97.06 24 LYS B N 1
ATOM 1439 C CA . LYS B 1 24 ? 5.504 12.766 17.141 1 97.06 24 LYS B CA 1
ATOM 1440 C C . LYS B 1 24 ? 4.203 13 17.906 1 97.06 24 LYS B C 1
ATOM 1442 O O . LYS B 1 24 ? 3.172 12.398 17.578 1 97.06 24 LYS B O 1
ATOM 1447 N N . ASN B 1 25 ? 4.281 13.852 18.844 1 96.12 25 ASN B N 1
ATOM 1448 C CA . ASN B 1 25 ? 3.1 14.141 19.656 1 96.12 25 ASN B CA 1
ATOM 1449 C C . ASN B 1 25 ? 1.999 14.789 18.812 1 96.12 25 ASN B C 1
ATOM 1451 O O . ASN B 1 25 ? 0.819 14.477 18.984 1 96.12 25 ASN B O 1
ATOM 1455 N N . THR B 1 26 ? 2.406 15.695 17.984 1 97 26 THR B N 1
ATOM 1456 C CA . THR B 1 26 ? 1.448 16.344 17.109 1 97 26 THR B CA 1
ATOM 1457 C C . THR B 1 26 ? 0.771 15.336 16.188 1 97 26 THR B C 1
ATOM 1459 O O . THR B 1 26 ? -0.456 15.305 16.078 1 97 26 THR B O 1
ATOM 1462 N N . MET B 1 27 ? 1.523 14.469 15.586 1 97.81 27 MET B N 1
ATOM 1463 C CA . MET B 1 27 ? 0.964 13.445 14.711 1 97.81 27 MET B CA 1
ATOM 1464 C C . MET B 1 27 ? 0.027 12.523 15.484 1 97.81 27 MET B C 1
ATOM 1466 O O . MET B 1 27 ? -1.071 12.219 15.016 1 97.81 27 MET B O 1
ATOM 1470 N N . ASP B 1 28 ? 0.484 12.102 16.641 1 96.81 28 ASP B N 1
ATOM 1471 C CA . ASP B 1 28 ? -0.351 11.234 17.484 1 96.81 28 ASP B CA 1
ATOM 1472 C C . ASP B 1 28 ? -1.691 11.898 17.781 1 96.81 28 ASP B C 1
ATOM 1474 O O . ASP B 1 28 ? -2.734 11.242 17.766 1 96.81 28 ASP B O 1
ATOM 1478 N N . TYR B 1 29 ? -1.583 13.148 18.109 1 96.62 29 TYR B N 1
ATOM 1479 C CA . TYR B 1 29 ? -2.803 13.906 18.359 1 96.62 29 TYR B CA 1
ATOM 1480 C C . TYR B 1 29 ? -3.715 13.891 17.141 1 96.62 29 TYR B C 1
ATOM 1482 O O . TYR B 1 29 ? -4.922 13.656 17.25 1 96.62 29 TYR B O 1
ATOM 1490 N N . LEU B 1 30 ? -3.217 14.195 15.945 1 97.19 30 LEU B N 1
ATOM 1491 C CA . LEU B 1 30 ? -3.982 14.227 14.703 1 97.19 30 LEU B CA 1
ATOM 1492 C C . LEU B 1 30 ? -4.668 12.883 14.461 1 97.19 30 LEU B C 1
ATOM 1494 O O . LEU B 1 30 ? -5.855 12.836 14.133 1 97.19 30 LEU B O 1
ATOM 1498 N N . LEU B 1 31 ? -3.971 11.758 14.68 1 95.75 31 LEU B N 1
ATOM 1499 C CA . LEU B 1 31 ? -4.492 10.422 14.398 1 95.75 31 LEU B CA 1
ATOM 1500 C C . LEU B 1 31 ? -5.582 10.047 15.398 1 95.75 31 LEU B C 1
ATOM 1502 O O . LEU B 1 31 ? -6.637 9.539 15.008 1 95.75 31 LEU B O 1
ATOM 1506 N N . LYS B 1 32 ? -5.379 10.391 16.594 1 94.62 32 LYS B N 1
ATOM 1507 C CA . LYS B 1 32 ? -6.262 9.93 17.656 1 94.62 32 LYS B CA 1
ATOM 1508 C C . LYS B 1 32 ? -7.492 10.828 17.781 1 94.62 32 LYS B C 1
ATOM 1510 O O . LYS B 1 32 ? -8.594 10.352 18.047 1 94.62 32 LYS B O 1
ATOM 1515 N N . HIS B 1 33 ? -7.301 12.086 17.484 1 93.62 33 HIS B N 1
ATOM 1516 C CA . HIS B 1 33 ? -8.367 13.016 17.828 1 93.62 33 HIS B CA 1
ATOM 1517 C C . HIS B 1 33 ? -8.977 13.633 16.562 1 93.62 33 HIS B C 1
ATOM 1519 O O . HIS B 1 33 ? -10.109 14.125 16.594 1 93.62 33 HIS B O 1
ATOM 1525 N N . VAL B 1 34 ? -8.32 13.625 15.539 1 94.81 34 VAL B N 1
ATOM 1526 C CA . VAL B 1 34 ? -8.828 14.281 14.336 1 94.81 34 VAL B CA 1
ATOM 1527 C C . VAL B 1 34 ? -9.266 13.234 13.32 1 94.81 34 VAL B C 1
ATOM 1529 O O . VAL B 1 34 ? -10.445 13.164 12.961 1 94.81 34 VAL B O 1
ATOM 1532 N N . VAL B 1 35 ? -8.406 12.344 12.953 1 94.19 35 VAL B N 1
ATOM 1533 C CA . VAL B 1 35 ? -8.695 11.367 11.914 1 94.19 35 VAL B CA 1
ATOM 1534 C C . VAL B 1 35 ? -9.82 10.445 12.367 1 94.19 35 VAL B C 1
ATOM 1536 O O . VAL B 1 35 ? -10.711 10.109 11.586 1 94.19 35 VAL B O 1
ATOM 1539 N N . ASP B 1 36 ? -9.852 10.109 13.57 1 90.19 36 ASP B N 1
ATOM 1540 C CA . ASP B 1 36 ? -10.844 9.188 14.109 1 90.19 36 ASP B CA 1
ATOM 1541 C C . ASP B 1 36 ? -12.203 9.875 14.258 1 90.19 36 ASP B C 1
ATOM 1543 O O . ASP B 1 36 ? -13.211 9.219 14.516 1 90.19 36 ASP B O 1
ATOM 1547 N N . SER B 1 37 ? -12.18 11.164 14.086 1 90.94 37 SER B N 1
ATOM 1548 C CA . SER B 1 37 ? -13.414 11.93 14.188 1 90.94 37 SER B CA 1
ATOM 1549 C C . SER B 1 37 ? -13.836 12.477 12.82 1 90.94 37 SER B C 1
ATOM 1551 O O . SER B 1 37 ? -13.93 13.695 12.641 1 90.94 37 SER B O 1
ATOM 1553 N N . LEU B 1 38 ? -14.102 11.633 11.945 1 89.69 38 LEU B N 1
ATOM 1554 C CA . LEU B 1 38 ? -14.508 12.016 10.594 1 89.69 38 LEU B CA 1
ATOM 1555 C C . LEU B 1 38 ? -15.898 12.641 10.602 1 89.69 38 LEU B C 1
ATOM 1557 O O . LEU B 1 38 ? -16.859 12.031 11.078 1 89.69 38 LEU B O 1
ATOM 1561 N N . PRO B 1 39 ? -15.906 13.797 10.039 1 90.88 39 PRO B N 1
ATOM 1562 C CA . PRO B 1 39 ? -17.219 14.453 10.016 1 90.88 39 PRO B CA 1
ATOM 1563 C C . PRO B 1 39 ? -18.203 13.766 9.078 1 90.88 39 PRO B C 1
ATOM 1565 O O . PRO B 1 39 ? -17.797 13.141 8.094 1 90.88 39 PRO B O 1
ATOM 1568 N N . GLY B 1 40 ? -19.484 13.992 9.289 1 87.69 40 GLY B N 1
ATOM 1569 C CA . GLY B 1 40 ? -20.516 13.375 8.484 1 87.69 40 GLY B CA 1
ATOM 1570 C C . GLY B 1 40 ? -20.969 14.242 7.328 1 87.69 40 GLY B C 1
ATOM 1571 O O . GLY B 1 40 ? -21.453 13.734 6.312 1 87.69 40 GLY B O 1
ATOM 1572 N N . SER B 1 41 ? -20.828 15.516 7.465 1 89.88 41 SER B N 1
ATOM 1573 C CA . SER B 1 41 ? -21.266 16.422 6.41 1 89.88 41 SER B CA 1
ATOM 1574 C C . SER B 1 41 ? -20.125 16.797 5.477 1 89.88 41 SER B C 1
ATOM 1576 O O . SER B 1 41 ? -18.969 16.906 5.91 1 89.88 41 SER B O 1
ATOM 1578 N N . GLU B 1 42 ? -20.484 17.078 4.25 1 86.44 42 GLU B N 1
ATOM 1579 C CA . GLU B 1 42 ? -19.484 17.438 3.25 1 86.44 42 GLU B CA 1
ATOM 1580 C C . GLU B 1 42 ? -18.766 18.734 3.627 1 86.44 42 GLU B C 1
ATOM 1582 O O . GLU B 1 42 ? -17.562 18.859 3.414 1 86.44 42 GLU B O 1
ATOM 1587 N N . ASP B 1 43 ? -19.516 19.672 4.156 1 86.56 43 ASP B N 1
ATOM 1588 C CA . ASP B 1 43 ? -18.922 20.953 4.543 1 86.56 43 ASP B CA 1
ATOM 1589 C C . ASP B 1 43 ? -17.906 20.766 5.66 1 86.56 43 ASP B C 1
ATOM 1591 O O . ASP B 1 43 ? -16.812 21.344 5.617 1 86.56 43 ASP B O 1
ATOM 1595 N N . ASP B 1 44 ? -18.203 19.969 6.504 1 92.62 44 ASP B N 1
ATOM 1596 C CA . ASP B 1 44 ? -17.312 19.734 7.629 1 92.62 44 ASP B CA 1
ATOM 1597 C C . ASP B 1 44 ? -16.094 18.922 7.199 1 92.62 44 ASP B C 1
ATOM 1599 O O . ASP B 1 44 ? -15.008 19.062 7.766 1 92.62 44 ASP B O 1
ATOM 1603 N N . LEU B 1 45 ? -16.328 18.172 6.199 1 92.62 45 LEU B N 1
ATOM 1604 C CA . LEU B 1 45 ? -15.25 17.328 5.691 1 92.62 45 LEU B CA 1
ATOM 1605 C C . LEU B 1 45 ? -14.148 18.188 5.074 1 92.62 45 LEU B C 1
ATOM 1607 O O . LEU B 1 45 ? -12.961 17.89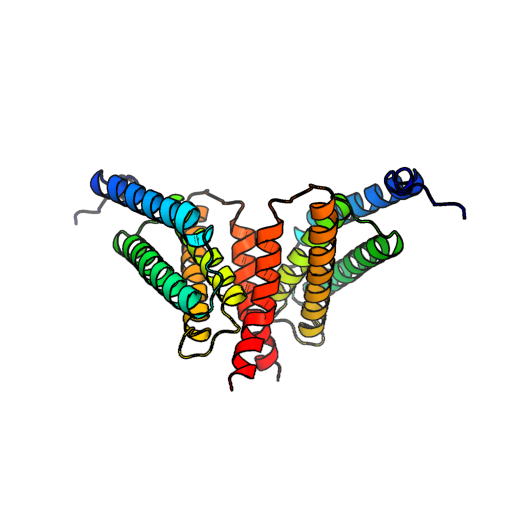1 5.254 1 92.62 45 LEU B O 1
ATOM 1611 N N . ALA B 1 46 ? -14.516 19.172 4.402 1 90.69 46 ALA B N 1
ATOM 1612 C CA . ALA B 1 46 ? -13.539 20.078 3.787 1 90.69 46 ALA B CA 1
ATOM 1613 C C . ALA B 1 46 ? -12.688 20.781 4.844 1 90.69 46 ALA B C 1
ATOM 1615 O O . ALA B 1 46 ? -11.469 20.891 4.703 1 90.69 46 ALA B O 1
ATOM 1616 N N . THR B 1 47 ? -13.344 21.234 5.855 1 92.44 47 THR B N 1
ATOM 1617 C CA . THR B 1 47 ? -12.648 21.906 6.953 1 92.44 47 THR B CA 1
ATOM 1618 C C . THR B 1 47 ? -11.719 20.938 7.676 1 92.44 47 THR B C 1
ATOM 1620 O O . THR B 1 47 ? -10.594 21.297 8.031 1 92.44 47 THR B O 1
ATOM 1623 N N . TRP B 1 48 ? -12.219 19.797 7.863 1 95.5 48 TRP B N 1
ATOM 1624 C CA . TRP B 1 48 ? -11.461 18.703 8.469 1 95.5 48 TRP B CA 1
ATOM 1625 C C . TRP B 1 48 ? -10.188 18.422 7.672 1 95.5 48 TRP B C 1
ATOM 1627 O O . TRP B 1 48 ? -9.094 18.359 8.234 1 95.5 48 TRP B O 1
ATOM 1637 N N . TYR B 1 49 ? -10.336 18.375 6.445 1 94.88 49 TYR B N 1
ATOM 1638 C CA . TYR B 1 49 ? -9.203 18.125 5.562 1 94.88 49 TYR B CA 1
ATOM 1639 C C . TYR B 1 49 ? -8.203 19.281 5.621 1 94.88 49 TYR B C 1
ATOM 1641 O O . TYR B 1 49 ? -6.992 19.062 5.691 1 94.88 49 TYR B O 1
ATOM 1649 N N . ASP B 1 50 ? -8.688 20.469 5.57 1 94.06 50 ASP B N 1
ATOM 1650 C CA . ASP B 1 50 ? -7.816 21.641 5.598 1 94.06 50 ASP B CA 1
ATOM 1651 C C . ASP B 1 50 ? -6.957 21.656 6.859 1 94.06 50 ASP B C 1
ATOM 1653 O O . ASP B 1 50 ? -5.773 22 6.805 1 94.06 50 ASP B O 1
ATOM 1657 N N . PHE B 1 51 ? -7.629 21.344 7.922 1 96.31 51 PHE B N 1
ATOM 1658 C CA . PHE B 1 51 ? -6.914 21.266 9.188 1 96.31 51 PHE B CA 1
ATOM 1659 C C . PHE B 1 51 ? -5.812 20.219 9.133 1 96.31 51 PHE B C 1
ATOM 1661 O O . PHE B 1 51 ? -4.66 20.5 9.461 1 96.31 51 PHE B O 1
ATOM 1668 N N . LEU B 1 52 ? -6.113 19.078 8.672 1 96.62 52 LEU B N 1
ATOM 1669 C CA . LEU B 1 52 ? -5.152 17.984 8.562 1 96.62 52 LEU B CA 1
ATOM 1670 C C . LEU B 1 52 ? -4.031 18.344 7.594 1 96.62 52 LEU B C 1
ATOM 1672 O O . LEU B 1 52 ? -2.859 18.094 7.875 1 96.62 52 LEU B O 1
ATOM 1676 N N . TRP B 1 53 ? -4.391 18.906 6.535 1 95.56 53 TRP B N 1
ATOM 1677 C CA . TRP B 1 53 ? -3.453 19.297 5.488 1 95.56 53 TRP B CA 1
ATOM 1678 C C . TRP B 1 53 ? -2.406 20.266 6.027 1 95.56 53 TRP B C 1
ATOM 1680 O O . TRP B 1 53 ? -1.205 20.062 5.852 1 95.56 53 TRP B O 1
ATOM 1690 N N . SER B 1 54 ? -2.879 21.25 6.672 1 96.69 54 SER B N 1
ATOM 1691 C CA . SER B 1 54 ? -1.979 22.281 7.18 1 96.69 54 SER B CA 1
ATOM 1692 C C . SER B 1 54 ? -1.028 21.719 8.227 1 96.69 54 SER B C 1
ATOM 1694 O O . SER B 1 54 ? 0.166 22.016 8.227 1 96.69 54 SER B O 1
ATOM 1696 N N . ARG B 1 55 ? -1.546 20.891 9.086 1 97.25 55 ARG B N 1
ATOM 1697 C CA . ARG B 1 55 ? -0.734 20.344 10.164 1 97.25 55 ARG B CA 1
ATOM 1698 C C . ARG B 1 55 ? 0.283 19.344 9.625 1 97.25 55 ARG B C 1
ATOM 1700 O O . ARG B 1 55 ? 1.444 19.344 10.039 1 97.25 55 ARG B O 1
ATOM 1707 N N . THR B 1 56 ? -0.116 18.484 8.688 1 97.62 56 THR B N 1
ATOM 1708 C CA . THR B 1 56 ? 0.806 17.484 8.141 1 97.62 56 THR B CA 1
ATOM 1709 C C . THR B 1 56 ? 1.862 18.156 7.27 1 97.62 56 THR B C 1
ATOM 1711 O O . THR B 1 56 ? 3.016 17.719 7.234 1 97.62 56 THR B O 1
ATOM 1714 N N . ARG B 1 57 ? 1.439 19.172 6.559 1 97.12 57 ARG B N 1
ATOM 1715 C CA . ARG B 1 57 ? 2.408 19.953 5.793 1 97.12 57 ARG B CA 1
ATOM 1716 C C . ARG B 1 57 ? 3.475 20.547 6.707 1 97.12 57 ARG B C 1
ATOM 1718 O O . ARG B 1 57 ? 4.664 20.5 6.395 1 97.12 57 ARG B O 1
ATOM 1725 N N . ALA B 1 58 ? 3.064 21.109 7.789 1 96.94 58 ALA B N 1
ATOM 1726 C CA . ALA B 1 58 ? 3.996 21.688 8.758 1 96.94 58 ALA B CA 1
ATOM 1727 C C . ALA B 1 58 ? 4.957 20.625 9.289 1 96.94 58 ALA B C 1
ATOM 1729 O O . ALA B 1 58 ? 6.156 20.875 9.414 1 96.94 58 ALA B O 1
ATOM 1730 N N . ILE B 1 59 ? 4.484 19.453 9.586 1 97.88 59 ILE B N 1
ATOM 1731 C CA . ILE B 1 59 ? 5.293 18.359 10.086 1 97.88 59 ILE B CA 1
ATOM 1732 C C . ILE B 1 59 ? 6.352 17.984 9.047 1 97.88 59 ILE B C 1
ATOM 1734 O O . ILE B 1 59 ? 7.539 17.891 9.367 1 97.88 59 ILE B O 1
ATOM 1738 N N . ARG B 1 60 ? 5.953 17.828 7.828 1 98 60 ARG B N 1
ATOM 1739 C CA . ARG B 1 60 ? 6.871 17.453 6.766 1 98 60 ARG B CA 1
ATOM 1740 C C . ARG B 1 60 ? 7.934 18.516 6.543 1 98 60 ARG B C 1
ATOM 1742 O O . ARG B 1 60 ? 9.109 18.203 6.332 1 98 60 ARG B O 1
ATOM 1749 N N . LYS B 1 61 ? 7.547 19.75 6.527 1 97.06 61 LYS B N 1
ATOM 1750 C CA . LYS B 1 61 ? 8.484 20.859 6.387 1 97.06 61 LYS B CA 1
ATOM 1751 C C . LYS B 1 61 ? 9.539 20.844 7.492 1 97.06 61 LYS B C 1
ATOM 1753 O O . LYS B 1 61 ? 10.719 21.047 7.234 1 97.06 61 LYS B O 1
ATOM 1758 N N . GLU B 1 62 ? 9.07 20.609 8.695 1 96.5 62 GLU B N 1
ATOM 1759 C CA . GLU B 1 62 ? 9.992 20.578 9.82 1 96.5 62 GLU B CA 1
ATOM 1760 C C . GLU B 1 62 ? 10.969 19.406 9.695 1 96.5 62 GLU B C 1
ATOM 1762 O O . GLU B 1 62 ? 12.156 19.562 9.992 1 96.5 62 GLU B O 1
ATOM 1767 N N . ILE B 1 63 ? 10.516 18.266 9.328 1 96.88 63 ILE B N 1
ATOM 1768 C CA . ILE B 1 63 ? 11.391 17.125 9.117 1 96.88 63 ILE B CA 1
ATOM 1769 C C . ILE B 1 63 ? 12.492 17.484 8.125 1 96.88 63 ILE B C 1
ATOM 1771 O O . ILE B 1 63 ? 13.664 17.188 8.359 1 96.88 63 ILE B O 1
ATOM 1775 N N . THR B 1 64 ? 12.086 18.078 7.043 1 94.69 64 THR B N 1
ATOM 1776 C CA . THR B 1 64 ? 13.016 18.469 5.992 1 94.69 64 THR B CA 1
ATOM 1777 C C . THR B 1 64 ? 13.992 19.516 6.496 1 94.69 64 THR B C 1
ATOM 1779 O O . THR B 1 64 ? 15.195 19.422 6.27 1 94.69 64 THR B O 1
ATOM 1782 N N . GLN B 1 65 ? 13.484 20.484 7.207 1 93.88 65 GLN B N 1
ATOM 1783 C CA . GLN B 1 65 ? 14.297 21.594 7.711 1 93.88 65 GLN B CA 1
ATOM 1784 C C . GLN B 1 65 ? 15.328 21.094 8.719 1 93.88 65 GLN B C 1
ATOM 1786 O O . GLN B 1 65 ? 16.469 21.547 8.727 1 93.88 65 GLN B O 1
ATOM 1791 N N . LEU B 1 66 ? 14.984 20.078 9.516 1 93.19 66 LEU B N 1
ATOM 1792 C CA . LEU B 1 66 ? 15.875 19.516 10.531 1 93.19 66 LEU B CA 1
ATOM 1793 C C . LEU B 1 66 ? 16.75 18.406 9.945 1 93.19 66 LEU B C 1
ATOM 1795 O O . LEU B 1 66 ? 17.609 17.859 10.633 1 93.19 66 LEU B O 1
ATOM 1799 N N . MET B 1 67 ? 16.469 18.047 8.688 1 93.19 67 MET B N 1
ATOM 1800 C CA . MET B 1 67 ? 17.203 17.016 7.973 1 93.19 67 MET B CA 1
ATOM 1801 C C . MET B 1 67 ? 17.172 15.695 8.75 1 93.19 67 MET B C 1
ATOM 1803 O O . MET B 1 67 ? 18.219 15.047 8.906 1 93.19 67 MET B O 1
ATOM 1807 N N . LEU B 1 68 ? 16.016 15.469 9.352 1 93.56 68 LEU B N 1
ATOM 1808 C CA . LEU B 1 68 ? 15.875 14.227 10.102 1 93.56 68 LEU B CA 1
ATOM 1809 C C . LEU B 1 68 ? 15.977 13.016 9.172 1 93.56 68 LEU B C 1
ATOM 1811 O O . LEU B 1 68 ? 15.344 12.992 8.117 1 93.56 68 LEU B O 1
ATOM 1815 N N . THR B 1 69 ? 16.734 12 9.516 1 94.19 69 THR B N 1
ATOM 1816 C CA . THR B 1 69 ? 16.922 10.805 8.695 1 94.19 69 THR B CA 1
ATOM 1817 C C . THR B 1 69 ? 16.922 9.555 9.57 1 94.19 69 THR B C 1
ATOM 1819 O O . THR B 1 69 ? 17.828 8.734 9.484 1 94.19 69 THR B O 1
ATOM 1822 N N . ASP B 1 70 ? 15.922 9.5 10.414 1 95.62 70 ASP B N 1
ATOM 1823 C CA . ASP B 1 70 ? 15.859 8.383 11.352 1 95.62 70 ASP B CA 1
ATOM 1824 C C . ASP B 1 70 ? 14.484 7.727 11.344 1 95.62 70 ASP B C 1
ATOM 1826 O O . ASP B 1 70 ? 13.641 8.047 10.5 1 95.62 70 ASP B O 1
ATOM 1830 N N . ALA B 1 71 ? 14.32 6.809 12.25 1 96.12 71 ALA B N 1
ATOM 1831 C CA . ALA B 1 71 ? 13.094 6.016 12.312 1 96.12 71 ALA B CA 1
ATOM 1832 C C . ALA B 1 71 ? 11.875 6.898 12.562 1 96.12 71 ALA B C 1
ATOM 1834 O O . ALA B 1 71 ? 10.781 6.609 12.078 1 96.12 71 ALA B O 1
ATOM 1835 N N . THR B 1 72 ? 12.102 7.953 13.297 1 96.38 72 THR B N 1
ATOM 1836 C CA . THR B 1 72 ? 11.008 8.883 13.555 1 96.38 72 THR B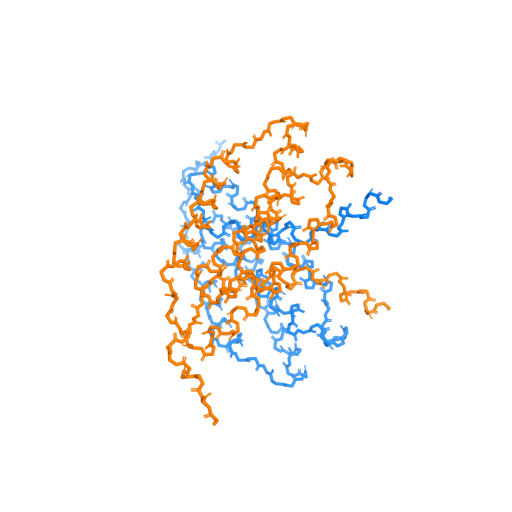 CA 1
ATOM 1837 C C . THR B 1 72 ? 10.539 9.547 12.266 1 96.38 72 THR B C 1
ATOM 1839 O O . THR B 1 72 ? 9.336 9.625 12 1 96.38 72 THR B O 1
ATOM 1842 N N . ALA B 1 73 ? 11.492 9.984 11.492 1 97.62 73 ALA B N 1
ATOM 1843 C CA . ALA B 1 73 ? 11.172 10.594 10.203 1 97.62 73 ALA B CA 1
ATOM 1844 C C . ALA B 1 73 ? 10.398 9.617 9.312 1 97.62 73 ALA B C 1
ATOM 1846 O O . ALA B 1 73 ? 9.398 9.992 8.695 1 97.62 73 ALA B O 1
ATOM 1847 N N . ILE B 1 74 ? 10.797 8.383 9.289 1 98.38 74 ILE B N 1
ATOM 1848 C CA . ILE B 1 74 ? 10.125 7.344 8.516 1 98.38 74 ILE B CA 1
ATOM 1849 C C . ILE B 1 74 ? 8.68 7.203 8.984 1 98.38 74 ILE B C 1
ATOM 1851 O O . ILE B 1 74 ? 7.75 7.262 8.172 1 98.38 74 ILE B O 1
ATOM 1855 N N . ALA B 1 75 ? 8.523 7.102 10.203 1 98.19 75 ALA B N 1
ATOM 1856 C CA . ALA B 1 75 ? 7.191 6.898 10.766 1 98.19 75 ALA B CA 1
ATOM 1857 C C . ALA B 1 75 ? 6.273 8.07 10.422 1 98.19 75 ALA B C 1
ATOM 1859 O O . ALA B 1 75 ? 5.102 7.871 10.094 1 98.19 75 ALA B O 1
ATOM 1860 N N . LEU B 1 76 ? 6.824 9.195 10.523 1 98.44 76 LEU B N 1
ATOM 1861 C CA . LEU B 1 76 ? 6.035 10.398 10.281 1 98.44 76 LEU B CA 1
ATOM 1862 C C . LEU B 1 76 ? 5.633 10.492 8.812 1 98.44 76 LEU B C 1
ATOM 1864 O O . LEU B 1 76 ? 4.469 10.734 8.492 1 98.44 76 LEU B O 1
ATOM 1868 N N . PHE B 1 77 ? 6.531 10.258 7.898 1 98.56 77 PHE B N 1
ATOM 1869 C CA . PHE B 1 77 ? 6.215 10.297 6.477 1 98.56 77 PHE B CA 1
ATOM 1870 C C . PHE B 1 77 ? 5.25 9.18 6.105 1 98.56 77 PHE B C 1
ATOM 1872 O O . PHE B 1 77 ? 4.387 9.359 5.246 1 98.56 77 PHE B O 1
ATOM 1879 N N . GLU B 1 78 ? 5.43 8.023 6.695 1 98.62 78 GLU B N 1
ATOM 1880 C CA . GLU B 1 78 ? 4.512 6.914 6.434 1 98.62 78 GLU B CA 1
ATOM 1881 C C . GLU B 1 78 ? 3.08 7.281 6.82 1 98.62 78 GLU B C 1
ATOM 1883 O O . GLU B 1 78 ? 2.139 7.004 6.074 1 98.62 78 GLU B O 1
ATOM 1888 N N . ARG B 1 79 ? 2.979 7.875 7.949 1 98.19 79 ARG B N 1
ATOM 1889 C CA . ARG B 1 79 ? 1.658 8.289 8.406 1 98.19 79 ARG B CA 1
ATOM 1890 C C . ARG B 1 79 ? 1.075 9.367 7.496 1 98.19 79 ARG B C 1
ATOM 1892 O O . ARG B 1 79 ? -0.111 9.328 7.16 1 98.19 79 ARG B O 1
ATOM 1899 N N . CYS B 1 80 ? 1.861 10.273 7.078 1 98.5 80 CYS B N 1
ATOM 1900 C CA . CYS B 1 80 ? 1.408 11.305 6.148 1 98.5 80 CYS B CA 1
ATOM 1901 C C . CYS B 1 80 ? 0.933 10.688 4.84 1 98.5 80 CYS B C 1
ATOM 1903 O O . CYS B 1 80 ? -0.124 11.047 4.32 1 98.5 80 CYS B O 1
ATOM 1905 N N . ALA B 1 81 ? 1.718 9.75 4.305 1 98.44 81 ALA B N 1
ATOM 1906 C CA . ALA B 1 81 ? 1.344 9.086 3.059 1 98.44 81 ALA B CA 1
ATOM 1907 C C . ALA B 1 81 ? -0.002 8.383 3.197 1 98.44 81 ALA B C 1
ATOM 1909 O O . ALA B 1 81 ? -0.87 8.508 2.33 1 98.44 81 ALA B O 1
ATOM 1910 N N . ARG B 1 82 ? -0.145 7.676 4.305 1 97.56 82 ARG B N 1
ATOM 1911 C CA . ARG B 1 82 ? -1.396 6.965 4.543 1 97.56 82 ARG B CA 1
ATOM 1912 C C . ARG B 1 82 ? -2.564 7.934 4.668 1 97.56 82 ARG B C 1
ATOM 1914 O O . ARG B 1 82 ? -3.678 7.633 4.23 1 97.56 82 ARG B O 1
ATOM 1921 N N . LEU B 1 83 ? -2.355 9.062 5.23 1 97.25 83 LEU B N 1
ATOM 1922 C CA . LEU B 1 83 ? -3.4 10.07 5.363 1 97.25 83 LEU B CA 1
ATOM 1923 C C . LEU B 1 83 ? -3.82 10.602 3.998 1 97.25 83 LEU B C 1
ATOM 1925 O O . LEU B 1 83 ? -5.008 10.805 3.744 1 97.25 83 LEU B O 1
ATOM 1929 N N . HIS B 1 84 ? -2.871 10.844 3.121 1 97.31 84 HIS B N 1
ATOM 1930 C CA . HIS B 1 84 ? -3.207 11.312 1.78 1 97.31 84 HIS B CA 1
ATOM 1931 C C . HIS B 1 84 ? -4.035 10.273 1.028 1 97.31 84 HIS B C 1
ATOM 1933 O O . HIS B 1 84 ? -4.969 10.625 0.302 1 97.31 84 HIS B O 1
ATOM 1939 N N . ILE B 1 85 ? -3.689 9.055 1.245 1 97 85 ILE B N 1
ATOM 1940 C CA . ILE B 1 85 ? -4.441 7.98 0.606 1 97 85 ILE B CA 1
ATOM 1941 C C . ILE B 1 85 ? -5.863 7.941 1.164 1 97 85 ILE B C 1
ATOM 1943 O O . ILE B 1 85 ? -6.828 7.832 0.408 1 97 85 ILE B O 1
ATOM 1947 N N . LEU B 1 86 ? -6 8.062 2.422 1 95 86 LEU B N 1
ATOM 1948 C CA . LEU B 1 86 ? -7.305 8.086 3.072 1 95 86 LEU B CA 1
ATOM 1949 C C . LEU B 1 86 ? -8.156 9.234 2.537 1 95 86 LEU B C 1
ATOM 1951 O O . LEU B 1 86 ? -9.336 9.055 2.238 1 95 86 LEU B O 1
ATOM 1955 N N . CYS B 1 87 ? -7.523 10.391 2.426 1 94.69 87 CYS B N 1
ATOM 1956 C CA . CYS B 1 87 ? -8.242 11.578 1.961 1 94.69 87 CYS B CA 1
ATOM 1957 C C . CYS B 1 87 ? -8.688 11.406 0.513 1 94.69 87 CYS B C 1
ATOM 1959 O O . CYS B 1 87 ? -9.789 11.82 0.145 1 94.69 87 CYS B O 1
ATOM 1961 N N . ALA B 1 88 ? -7.859 10.82 -0.301 1 93.44 88 ALA B N 1
ATOM 1962 C CA . ALA B 1 88 ? -8.234 10.555 -1.687 1 93.44 88 ALA B CA 1
ATOM 1963 C C . ALA B 1 88 ? -9.516 9.727 -1.757 1 93.44 88 ALA B C 1
ATOM 1965 O O . ALA B 1 88 ? -10.359 9.953 -2.627 1 93.44 88 ALA B O 1
ATOM 1966 N N . TYR B 1 89 ? -9.602 8.875 -0.833 1 91.31 89 TYR B N 1
ATOM 1967 C CA . TYR B 1 89 ? -10.758 7.984 -0.799 1 91.31 89 TYR B CA 1
ATOM 1968 C C . TYR B 1 89 ? -11.977 8.695 -0.217 1 91.31 89 TYR B C 1
ATOM 1970 O O . TYR B 1 89 ? -13.055 8.672 -0.81 1 91.31 89 TYR B O 1
ATOM 1978 N N . LYS B 1 90 ? -11.836 9.328 0.864 1 90.44 90 LYS B N 1
ATOM 1979 C CA . LYS B 1 90 ? -12.953 9.867 1.633 1 90.44 90 LYS B CA 1
ATOM 1980 C C . LYS B 1 90 ? -13.492 11.141 0.996 1 90.44 90 LYS B C 1
ATOM 1982 O O . LYS B 1 90 ? -14.68 11.453 1.123 1 90.44 90 LYS B O 1
ATOM 1987 N N . LEU B 1 91 ? -12.672 11.812 0.206 1 91.25 91 LEU B N 1
ATOM 1988 C CA . LEU B 1 91 ? -13.047 13.156 -0.208 1 91.25 91 LEU B CA 1
ATOM 1989 C C . LEU B 1 91 ? -13.203 13.242 -1.724 1 91.25 91 LEU B C 1
ATOM 1991 O O . LEU B 1 91 ? -13.547 14.289 -2.262 1 91.25 91 LEU B O 1
ATOM 1995 N N . CYS B 1 92 ? -13.07 12.164 -2.414 1 84.94 92 CYS B N 1
ATOM 1996 C CA . CYS B 1 92 ? -13.055 12.141 -3.873 1 84.94 92 CYS B CA 1
ATOM 1997 C C . CYS B 1 92 ? -14.391 12.617 -4.438 1 84.94 92 CYS B C 1
ATOM 1999 O O . CYS B 1 92 ? -14.461 13.07 -5.582 1 84.94 92 CYS B O 1
ATOM 2001 N N . ARG B 1 93 ? -15.391 12.625 -3.646 1 84.06 93 ARG B N 1
ATOM 2002 C CA . ARG B 1 93 ? -16.719 13 -4.137 1 84.06 93 ARG B CA 1
ATOM 2003 C C . ARG B 1 93 ? -16.969 14.492 -3.957 1 84.06 93 ARG B C 1
ATOM 2005 O O . ARG B 1 93 ? -17.953 15.031 -4.473 1 84.06 93 ARG B O 1
ATOM 2012 N N . LEU B 1 94 ? -16.094 15.047 -3.236 1 86.81 94 LEU B N 1
ATOM 2013 C CA . LEU B 1 94 ? -16.25 16.484 -3.014 1 86.81 94 LEU B CA 1
ATOM 2014 C C . LEU B 1 94 ? -15.844 17.281 -4.25 1 86.81 94 LEU B C 1
ATOM 2016 O O . LEU B 1 94 ? -15.023 16.812 -5.047 1 86.81 94 LEU B O 1
ATOM 2020 N N . GLY B 1 95 ? -16.5 18.422 -4.484 1 84.19 95 GLY B N 1
ATOM 2021 C CA . GLY B 1 95 ? -16.141 19.297 -5.582 1 84.19 95 GLY B CA 1
ATOM 2022 C C . GLY B 1 95 ? -14.734 19.859 -5.445 1 84.19 95 GLY B C 1
ATOM 2023 O O . GLY B 1 95 ? -14.164 19.875 -4.352 1 84.19 95 GLY B O 1
ATOM 2024 N N . PHE B 1 96 ? -14.125 20.266 -6.609 1 83.25 96 PHE B N 1
ATOM 2025 C CA . PHE B 1 96 ? -12.758 20.766 -6.688 1 83.25 96 PHE B CA 1
ATOM 2026 C C . PHE B 1 96 ? -12.555 21.953 -5.75 1 83.25 96 PHE B C 1
ATOM 2028 O O . PHE B 1 96 ? -11.461 22.156 -5.23 1 83.25 96 PHE B O 1
ATOM 2035 N N . ASP B 1 97 ? -13.641 22.656 -5.488 1 87 97 ASP B N 1
ATOM 2036 C CA . ASP B 1 97 ? -13.555 23.828 -4.621 1 87 97 ASP B CA 1
ATOM 2037 C C . ASP B 1 97 ? -13.344 23.422 -3.164 1 87 97 ASP B C 1
ATOM 2039 O O . ASP B 1 97 ? -12.914 24.234 -2.342 1 87 97 ASP B O 1
ATOM 2043 N N . ARG B 1 98 ? -13.562 22.188 -2.971 1 88.94 98 ARG B N 1
ATOM 2044 C CA . ARG B 1 98 ? -13.5 21.719 -1.593 1 88.94 98 ARG B CA 1
ATOM 2045 C C . ARG B 1 98 ? -12.312 20.766 -1.396 1 88.94 98 ARG B C 1
ATOM 2047 O O . ARG B 1 98 ? -11.727 20.719 -0.314 1 88.94 98 ARG B O 1
ATOM 2054 N N . PHE B 1 99 ? -12.055 20.109 -2.41 1 92.06 99 PHE B N 1
ATOM 2055 C CA . PHE B 1 99 ? -10.961 19.141 -2.355 1 92.06 99 PHE B CA 1
ATOM 2056 C C . PHE B 1 99 ? -10.258 19.062 -3.703 1 92.06 99 PHE B C 1
ATOM 2058 O O . PHE B 1 99 ? -10.883 18.75 -4.719 1 92.06 99 PHE B O 1
ATOM 2065 N N . ASP B 1 100 ? -8.938 19.359 -3.674 1 91.88 100 ASP B N 1
ATOM 2066 C CA . ASP B 1 100 ? -8.094 19.25 -4.863 1 91.88 100 ASP B CA 1
ATOM 2067 C C . ASP B 1 100 ? -7.355 17.906 -4.887 1 91.88 100 ASP B C 1
ATOM 2069 O O . ASP B 1 100 ? -6.273 17.781 -4.309 1 91.88 100 ASP B O 1
ATOM 2073 N N . GLN B 1 101 ? -7.879 17 -5.59 1 92.5 101 GLN B N 1
ATOM 2074 C CA . GLN B 1 101 ? -7.324 15.648 -5.656 1 92.5 101 GLN B CA 1
ATOM 2075 C C . GLN B 1 101 ? -5.918 15.656 -6.254 1 92.5 101 GLN B C 1
ATOM 2077 O O . GLN B 1 101 ? -5.051 14.898 -5.82 1 92.5 101 GLN B O 1
ATOM 2082 N N . ASN B 1 102 ? -5.656 16.438 -7.207 1 92.12 102 ASN B N 1
ATOM 2083 C CA . ASN B 1 102 ? -4.34 16.516 -7.824 1 92.12 102 ASN B CA 1
ATOM 2084 C C . ASN B 1 102 ? -3.283 17 -6.836 1 92.12 102 ASN B C 1
ATOM 2086 O O . ASN B 1 102 ? -2.189 16.438 -6.766 1 92.12 102 ASN B O 1
ATOM 2090 N N . MET B 1 103 ? -3.648 17.984 -6.152 1 93.5 103 MET B N 1
ATOM 2091 C CA . MET B 1 103 ? -2.725 18.484 -5.141 1 93.5 103 MET B CA 1
ATOM 2092 C C . MET B 1 103 ? -2.471 17.438 -4.066 1 93.5 103 MET B C 1
ATOM 2094 O O . MET B 1 103 ? -1.336 17.266 -3.619 1 93.5 103 MET B O 1
ATOM 2098 N N . ASN B 1 104 ? -3.535 16.781 -3.672 1 95.06 104 ASN B N 1
ATOM 2099 C CA . ASN B 1 104 ? -3.391 15.695 -2.715 1 95.06 104 ASN B CA 1
ATOM 2100 C C . ASN B 1 104 ? -2.451 14.609 -3.238 1 95.06 104 ASN B C 1
ATOM 2102 O O . ASN B 1 104 ? -1.559 14.156 -2.518 1 95.06 104 ASN B O 1
ATOM 2106 N N . THR B 1 105 ? -2.578 14.234 -4.461 1 95 105 THR B N 1
ATOM 2107 C CA . THR B 1 105 ? -1.757 13.203 -5.09 1 95 105 THR B CA 1
ATOM 2108 C C . THR B 1 105 ? -0.306 13.664 -5.203 1 95 105 THR B C 1
ATOM 2110 O O . THR B 1 105 ? 0.618 12.875 -4.973 1 95 105 THR B O 1
ATOM 2113 N N . GLU B 1 106 ? -0.128 14.867 -5.527 1 96 106 GLU B N 1
ATOM 2114 C CA . GLU B 1 106 ? 1.216 15.43 -5.609 1 96 106 GLU B CA 1
ATOM 2115 C C . GLU B 1 106 ? 1.93 15.359 -4.262 1 96 106 GLU B C 1
ATOM 2117 O O . GLU B 1 106 ? 3.111 15.016 -4.199 1 96 106 GLU B O 1
ATOM 2122 N N . ASN B 1 107 ? 1.225 15.672 -3.283 1 97.19 107 ASN B N 1
ATOM 2123 C CA . ASN B 1 107 ? 1.819 15.633 -1.952 1 97.19 107 ASN B CA 1
ATOM 2124 C C . ASN B 1 107 ? 2.059 14.195 -1.494 1 97.19 107 ASN B C 1
ATOM 2126 O O . ASN B 1 107 ? 3.047 13.914 -0.813 1 97.19 107 ASN B O 1
ATOM 2130 N N . LEU B 1 108 ? 1.171 13.336 -1.864 1 97.62 108 LEU B N 1
ATOM 2131 C CA . LEU B 1 108 ? 1.422 11.914 -1.648 1 97.62 108 LEU B CA 1
ATOM 2132 C C . LEU B 1 108 ? 2.725 11.484 -2.314 1 97.62 108 LEU B C 1
ATOM 2134 O O . LEU B 1 108 ? 3.561 10.836 -1.688 1 97.62 108 LEU B O 1
ATOM 2138 N N . ALA B 1 109 ? 2.916 11.883 -3.506 1 96.88 109 ALA B N 1
ATOM 2139 C CA . ALA B 1 109 ? 4.121 11.555 -4.262 1 96.88 109 ALA B CA 1
ATOM 2140 C C . ALA B 1 109 ? 5.371 12.086 -3.566 1 96.88 109 ALA B C 1
ATOM 2142 O O . ALA B 1 109 ? 6.395 11.406 -3.506 1 96.88 109 ALA B O 1
ATOM 2143 N N . LYS B 1 110 ? 5.27 13.242 -3.045 1 98 110 LYS B N 1
ATOM 2144 C CA . LYS B 1 110 ? 6.398 13.836 -2.336 1 98 110 LYS B CA 1
ATOM 2145 C C . LYS B 1 110 ? 6.73 13.055 -1.071 1 98 110 LYS B C 1
ATOM 2147 O O . LYS B 1 110 ? 7.902 12.859 -0.744 1 98 110 LYS B O 1
ATOM 2152 N N . CYS B 1 111 ? 5.703 12.609 -0.38 1 98.44 111 CYS B N 1
ATOM 2153 C CA . CYS B 1 111 ? 5.926 11.758 0.784 1 98.44 111 CYS B CA 1
ATOM 2154 C C . CYS B 1 111 ? 6.641 10.469 0.391 1 98.44 111 CYS B C 1
ATOM 2156 O O . CYS B 1 111 ? 7.605 10.07 1.042 1 98.44 111 CYS B O 1
ATOM 2158 N N . LEU B 1 112 ? 6.168 9.875 -0.654 1 98.19 112 LEU B N 1
ATOM 2159 C CA . LEU B 1 112 ? 6.742 8.609 -1.107 1 98.19 112 LEU B CA 1
ATOM 2160 C C . LEU B 1 112 ? 8.18 8.805 -1.582 1 98.19 112 LEU B C 1
ATOM 2162 O O . LEU B 1 112 ? 9.031 7.945 -1.363 1 98.19 112 LEU B O 1
ATOM 2166 N N . GLN B 1 113 ? 8.453 9.906 -2.156 1 98 113 GLN B N 1
ATOM 2167 C CA . GLN B 1 113 ? 9.812 10.242 -2.561 1 98 113 GLN B CA 1
ATOM 2168 C C . GLN B 1 113 ? 10.727 10.391 -1.347 1 98 113 GLN B C 1
ATOM 2170 O O . GLN B 1 113 ? 11.828 9.836 -1.325 1 98 113 GLN B O 1
ATOM 2175 N N . SER B 1 114 ? 10.266 11.094 -0.399 1 98.06 114 SER B N 1
ATOM 2176 C CA . SER B 1 114 ? 11.031 11.266 0.828 1 98.06 114 SER B CA 1
ATOM 2177 C C . SER B 1 114 ? 11.289 9.922 1.51 1 98.06 114 SER B C 1
ATOM 2179 O O . SER B 1 114 ? 12.391 9.664 1.985 1 98.06 114 SER B O 1
ATOM 2181 N N . LEU B 1 115 ? 10.273 9.125 1.49 1 98.38 115 LEU B N 1
ATOM 2182 C CA . LEU B 1 115 ? 10.406 7.801 2.094 1 98.38 115 LEU B CA 1
ATOM 2183 C C . LEU B 1 115 ? 11.438 6.961 1.35 1 98.38 115 LEU B C 1
ATOM 2185 O O . LEU B 1 115 ? 12.227 6.242 1.971 1 98.38 115 LEU B O 1
ATOM 2189 N N . ARG B 1 116 ? 11.398 7.039 0.078 1 97.56 116 ARG B N 1
ATOM 2190 C CA . ARG B 1 116 ? 12.375 6.297 -0.71 1 97.56 116 ARG B CA 1
ATOM 2191 C C . ARG B 1 116 ? 13.797 6.68 -0.313 1 97.56 116 ARG B C 1
ATOM 2193 O O . ARG B 1 116 ? 14.633 5.805 -0.073 1 97.56 116 ARG B O 1
ATOM 2200 N N . HIS B 1 117 ? 14.055 7.906 -0.169 1 97.31 117 HIS B N 1
ATOM 2201 C CA . HIS B 1 117 ? 15.367 8.406 0.21 1 97.31 117 HIS B CA 1
ATOM 2202 C C . HIS B 1 117 ? 15.734 7.969 1.625 1 97.31 117 HIS B C 1
ATOM 2204 O O . HIS B 1 117 ? 16.859 7.531 1.872 1 97.31 117 HIS B O 1
ATOM 2210 N N . LEU B 1 118 ? 14.828 8.062 2.447 1 97.94 118 LEU B N 1
ATOM 2211 C CA . LEU B 1 118 ? 15.078 7.711 3.84 1 97.94 118 LEU B CA 1
ATOM 2212 C C . LEU B 1 118 ? 15.391 6.227 3.975 1 97.94 118 LEU B C 1
ATOM 2214 O O . LEU B 1 118 ? 16.344 5.848 4.672 1 97.94 118 LEU B O 1
ATOM 2218 N N . TYR B 1 119 ? 14.555 5.426 3.326 1 97.88 119 TYR B N 1
ATOM 2219 C CA . TYR B 1 119 ? 14.797 3.988 3.355 1 97.88 119 TYR B CA 1
ATOM 2220 C C . TYR B 1 119 ? 16.188 3.66 2.842 1 97.88 119 TYR B C 1
ATOM 2222 O O . TYR B 1 119 ? 16.922 2.869 3.451 1 97.88 119 TYR B O 1
ATOM 2230 N N . GLU B 1 120 ? 16.578 4.238 1.752 1 96.94 120 GLU B N 1
ATOM 2231 C CA . GLU B 1 120 ? 17.891 4 1.151 1 96.94 120 GLU B CA 1
ATOM 2232 C C . GLU B 1 120 ? 19.016 4.43 2.09 1 96.94 120 GLU B C 1
ATOM 2234 O O . GLU B 1 120 ? 19.969 3.689 2.293 1 96.94 120 GLU B O 1
ATOM 2239 N N . ASP B 1 121 ? 18.906 5.582 2.666 1 96.12 121 ASP B N 1
ATOM 2240 C CA . ASP B 1 121 ? 19.922 6.113 3.582 1 96.12 121 ASP B CA 1
ATOM 2241 C C . ASP B 1 121 ? 20.094 5.203 4.797 1 96.12 121 ASP B C 1
ATOM 2243 O O . ASP B 1 121 ? 21.219 4.938 5.227 1 96.12 121 ASP B O 1
ATOM 2247 N N . LEU B 1 122 ? 19.078 4.789 5.289 1 97.06 122 LEU B N 1
ATOM 2248 C CA . LEU B 1 122 ? 19.125 4.004 6.516 1 97.06 122 LEU B CA 1
ATOM 2249 C C . LEU B 1 122 ? 19.578 2.578 6.23 1 97.06 122 LEU B C 1
ATOM 2251 O O . LEU B 1 122 ? 20.234 1.947 7.07 1 97.06 122 LEU B O 1
ATOM 2255 N N . GLU B 1 123 ? 19.172 2.084 5.09 1 96.25 123 GLU B N 1
ATOM 2256 C CA . GLU B 1 123 ? 19.672 0.775 4.691 1 96.25 123 GLU B CA 1
ATOM 2257 C C . GLU B 1 123 ? 21.203 0.768 4.637 1 96.25 123 GLU B C 1
ATOM 2259 O O . GLU B 1 123 ? 21.844 -0.223 5.004 1 96.25 123 GLU B O 1
ATOM 2264 N N . LEU B 1 124 ? 21.812 1.838 4.18 1 95.38 124 LEU B N 1
ATOM 2265 C CA . LEU B 1 124 ? 23.266 1.983 4.145 1 95.38 124 LEU B CA 1
ATOM 2266 C C . LEU B 1 124 ? 23.844 1.9 5.551 1 95.38 124 LEU B C 1
ATOM 2268 O O . LEU B 1 124 ? 25.016 1.555 5.715 1 95.38 124 LEU B O 1
ATOM 2272 N N . GLN B 1 125 ? 23.047 2.119 6.52 1 94.88 125 GLN B N 1
ATOM 2273 C CA . GLN B 1 125 ? 23.469 2.037 7.918 1 94.88 125 GLN B CA 1
ATOM 2274 C C . GLN B 1 125 ? 23.078 0.695 8.531 1 94.88 125 GLN B C 1
ATOM 2276 O O . GLN B 1 125 ? 23.203 0.5 9.742 1 94.88 125 GLN B O 1
ATOM 2281 N N . GLY B 1 126 ? 22.438 -0.182 7.715 1 95.88 126 GLY B N 1
ATOM 2282 C CA . GLY B 1 126 ? 22.062 -1.515 8.164 1 95.88 126 GLY B CA 1
ATOM 2283 C C . GLY B 1 126 ? 20.688 -1.573 8.789 1 95.88 126 GLY B C 1
ATOM 2284 O O . GLY B 1 126 ? 20.344 -2.537 9.477 1 95.88 126 GLY B O 1
ATOM 2285 N N . LYS B 1 127 ? 19.938 -0.51 8.641 1 96.56 127 LYS B N 1
ATOM 2286 C CA . LYS B 1 127 ? 18.594 -0.458 9.195 1 96.56 127 LYS B CA 1
ATOM 2287 C C . LYS B 1 127 ? 17.547 -0.709 8.125 1 96.56 127 LYS B C 1
ATOM 2289 O O . LYS B 1 127 ? 17.562 -0.074 7.066 1 96.56 127 LYS B O 1
ATOM 2294 N N . THR B 1 128 ? 16.688 -1.677 8.398 1 96.12 128 THR B N 1
ATOM 2295 C CA . THR B 1 128 ? 15.602 -1.988 7.48 1 96.12 128 THR B CA 1
ATOM 2296 C C . THR B 1 128 ? 14.25 -1.885 8.188 1 96.12 128 THR B C 1
ATOM 2298 O O . THR B 1 128 ? 14.188 -1.88 9.422 1 96.12 128 THR B O 1
ATOM 2301 N N . PHE B 1 129 ? 13.258 -1.705 7.457 1 96.56 129 PHE B N 1
ATOM 2302 C CA . PHE B 1 129 ? 11.914 -1.527 7.992 1 96.56 129 PHE B CA 1
ATOM 2303 C C . PHE B 1 129 ? 10.93 -2.461 7.301 1 96.56 129 PHE B C 1
ATOM 2305 O O . PHE B 1 129 ? 10.883 -2.527 6.07 1 96.56 129 PHE B O 1
ATOM 2312 N N . ASP B 1 130 ? 10.117 -3.061 8.047 1 94.5 130 ASP B N 1
ATOM 2313 C CA . ASP B 1 130 ? 9.125 -3.99 7.512 1 94.5 130 ASP B CA 1
ATOM 2314 C C . ASP B 1 130 ? 8.078 -3.258 6.676 1 94.5 130 ASP B C 1
ATOM 2316 O O . ASP B 1 130 ? 7.457 -3.85 5.789 1 94.5 130 ASP B O 1
ATOM 2320 N N . THR B 1 131 ? 7.914 -1.97 6.953 1 96.38 131 THR B N 1
ATOM 2321 C CA . THR B 1 131 ? 6.887 -1.18 6.285 1 96.38 131 THR B CA 1
ATOM 2322 C C . THR B 1 131 ? 7.352 -0.748 4.898 1 96.38 131 THR B C 1
ATOM 2324 O O . THR B 1 131 ? 6.547 -0.312 4.074 1 96.38 131 THR B O 1
ATOM 2327 N N . GLU B 1 132 ? 8.633 -0.895 4.633 1 97.25 132 GLU B N 1
ATOM 2328 C CA . GLU B 1 132 ? 9.172 -0.363 3.387 1 97.25 132 GLU B CA 1
ATOM 2329 C C . GLU B 1 132 ? 8.469 -0.97 2.176 1 97.25 132 GLU B C 1
ATOM 2331 O O . GLU B 1 132 ? 8.148 -0.262 1.22 1 97.25 132 GLU B O 1
ATOM 2336 N N . ALA B 1 133 ? 8.258 -2.236 2.232 1 94.94 133 ALA B N 1
ATOM 2337 C CA . ALA B 1 133 ? 7.633 -2.922 1.102 1 94.94 133 ALA B CA 1
ATOM 2338 C C . ALA B 1 133 ? 6.281 -2.303 0.759 1 94.94 133 ALA B C 1
ATOM 2340 O O . ALA B 1 133 ? 5.949 -2.133 -0.416 1 94.94 133 ALA B O 1
ATOM 2341 N N . GLU B 1 134 ? 5.473 -2.004 1.76 1 96.62 134 GLU B N 1
ATOM 2342 C CA . GLU B 1 134 ? 4.172 -1.373 1.567 1 96.62 134 GLU B CA 1
ATOM 2343 C C . GLU B 1 134 ? 4.305 -0.055 0.809 1 96.62 134 GLU B C 1
ATOM 2345 O O . GLU B 1 134 ? 3.6 0.174 -0.176 1 96.62 134 GLU B O 1
ATOM 2350 N N . PHE B 1 135 ? 5.168 0.717 1.18 1 97.94 135 PHE B N 1
ATOM 2351 C CA . PHE B 1 135 ? 5.25 2.066 0.632 1 97.94 135 PHE B CA 1
ATOM 2352 C C . PHE B 1 135 ? 5.953 2.059 -0.721 1 97.94 135 PHE B C 1
ATOM 2354 O O . PHE B 1 135 ? 5.668 2.898 -1.578 1 97.94 135 PHE B O 1
ATOM 2361 N N . ARG B 1 136 ? 6.844 1.111 -0.922 1 95.94 136 ARG B N 1
ATOM 2362 C CA . ARG B 1 136 ? 7.336 0.89 -2.279 1 95.94 136 ARG B CA 1
ATOM 2363 C C . ARG B 1 136 ? 6.203 0.47 -3.209 1 95.94 136 ARG B C 1
ATOM 2365 O O . ARG B 1 136 ? 6.164 0.873 -4.375 1 95.94 136 ARG B O 1
ATOM 2372 N N . GLY B 1 137 ? 5.32 -0.315 -2.635 1 96.75 137 GLY B N 1
ATOM 2373 C CA . GLY B 1 137 ? 4.145 -0.688 -3.402 1 96.75 137 GLY B CA 1
ATOM 2374 C C . GLY B 1 137 ? 3.283 0.5 -3.791 1 96.75 137 GLY B C 1
ATOM 2375 O O . GLY B 1 137 ? 2.838 0.603 -4.934 1 96.75 137 GLY B O 1
ATOM 2376 N N . TYR B 1 138 ? 3.059 1.394 -2.871 1 97.12 138 TYR B N 1
ATOM 2377 C CA . TYR B 1 138 ? 2.312 2.611 -3.17 1 97.12 138 TYR B CA 1
ATOM 2378 C C . TYR B 1 138 ? 2.98 3.4 -4.289 1 97.12 138 TYR B C 1
ATOM 2380 O O . TYR B 1 138 ? 2.301 3.957 -5.152 1 97.12 138 TYR B O 1
ATOM 2388 N N . ASP B 1 139 ? 4.285 3.465 -4.223 1 95.31 139 ASP B N 1
ATOM 2389 C CA . ASP B 1 139 ? 5.059 4.188 -5.23 1 95.31 139 ASP B CA 1
ATOM 2390 C C . ASP B 1 139 ? 4.855 3.582 -6.617 1 95.31 139 ASP B C 1
ATOM 2392 O O . ASP B 1 139 ? 4.605 4.305 -7.586 1 95.31 139 ASP B O 1
ATOM 2396 N N . VAL B 1 140 ? 4.895 2.318 -6.715 1 94.25 140 VAL B N 1
ATOM 2397 C CA . VAL B 1 140 ? 4.664 1.613 -7.973 1 94.25 140 VAL B CA 1
ATOM 2398 C C . VAL B 1 140 ? 3.24 1.879 -8.461 1 94.25 140 VAL B C 1
ATOM 2400 O O . VAL B 1 140 ? 3.029 2.197 -9.633 1 94.25 140 VAL B O 1
ATOM 2403 N N . MET B 1 141 ? 2.32 1.791 -7.559 1 94.69 141 MET B N 1
ATOM 2404 C CA . MET B 1 141 ? 0.908 1.959 -7.887 1 94.69 141 MET B CA 1
ATOM 2405 C C . MET B 1 141 ? 0.639 3.355 -8.438 1 94.69 141 MET B C 1
ATOM 2407 O O . MET B 1 141 ? -0.194 3.527 -9.328 1 94.69 141 MET B O 1
ATOM 2411 N N . LEU B 1 142 ? 1.271 4.312 -7.906 1 92.31 142 LEU B N 1
ATOM 2412 C CA . LEU B 1 142 ? 1.105 5.699 -8.336 1 92.31 142 LEU B CA 1
ATOM 2413 C C . LEU B 1 142 ? 1.479 5.859 -9.805 1 92.31 142 LEU B C 1
ATOM 2415 O O . LEU B 1 142 ? 0.937 6.727 -10.492 1 92.31 142 LEU B O 1
ATOM 2419 N N . HIS B 1 143 ? 2.299 4.938 -10.344 1 87.94 143 HIS B N 1
ATOM 2420 C CA . HIS B 1 143 ? 2.84 5.105 -11.688 1 87.94 143 HIS B CA 1
ATOM 2421 C C . HIS B 1 143 ? 2.307 4.031 -12.633 1 87.94 143 HIS B C 1
ATOM 2423 O O . HIS B 1 143 ? 2.775 3.91 -13.766 1 87.94 143 HIS B O 1
ATOM 2429 N N . LEU B 1 144 ? 1.492 3.221 -12.203 1 85.94 144 LEU B N 1
ATOM 2430 C CA . LEU B 1 144 ? 0.984 2.09 -12.969 1 85.94 144 LEU B CA 1
ATOM 2431 C C . LEU B 1 144 ? 0.326 2.559 -14.258 1 85.94 144 LEU B C 1
ATOM 2433 O O . LEU B 1 144 ? 0.434 1.896 -15.297 1 85.94 144 LEU B O 1
ATOM 2437 N N . HIS B 1 145 ? -0.325 3.625 -14.25 1 75.12 145 HIS B N 1
ATOM 2438 C CA . HIS B 1 145 ? -1.056 4.086 -15.422 1 75.12 145 HIS B CA 1
ATOM 2439 C C . HIS B 1 145 ? -0.157 4.902 -16.344 1 75.12 145 HIS B C 1
ATOM 2441 O O . HIS B 1 145 ? -0.507 5.148 -17.5 1 75.12 145 HIS B O 1
ATOM 2447 N N . ASP B 1 146 ? 0.929 5.422 -15.82 1 67.44 146 ASP B N 1
ATOM 2448 C CA . ASP B 1 146 ? 1.871 6.148 -16.672 1 67.44 146 ASP B CA 1
ATOM 2449 C C . ASP B 1 146 ? 2.531 5.215 -17.672 1 67.44 146 ASP B C 1
ATOM 2451 O O . ASP B 1 146 ? 2.787 5.609 -18.812 1 67.44 146 ASP B O 1
ATOM 2455 N N . SER B 1 147 ? 2.863 4.082 -17.312 1 57.44 147 SER B N 1
ATOM 2456 C CA . SER B 1 147 ? 3.553 3.145 -18.203 1 57.44 147 SER B CA 1
ATOM 2457 C C . SER B 1 147 ? 2.662 2.717 -19.359 1 57.44 147 SER B C 1
ATOM 2459 O O . SER B 1 147 ? 3.156 2.377 -20.438 1 57.44 147 SER B O 1
ATOM 2461 N N . ASN B 1 148 ? 1.378 2.645 -19.078 1 54.34 148 ASN B N 1
ATOM 2462 C CA . ASN B 1 148 ? 0.474 2.273 -20.156 1 54.34 148 ASN B CA 1
ATOM 2463 C C . ASN B 1 148 ? 0.435 3.342 -21.25 1 54.34 148 ASN B C 1
ATOM 2465 O O . ASN B 1 148 ? 0.18 3.037 -22.422 1 54.34 148 ASN B O 1
ATOM 2469 N N . ILE B 1 149 ? 0.648 4.578 -20.891 1 46.31 149 ILE B N 1
ATOM 2470 C CA . ILE B 1 149 ? 0.653 5.66 -21.875 1 46.31 149 ILE B CA 1
ATOM 2471 C C . ILE B 1 149 ? 1.916 5.582 -22.734 1 46.31 149 ILE B C 1
ATOM 2473 O O . ILE B 1 149 ? 1.883 5.875 -23.922 1 46.31 149 ILE B O 1
ATOM 2477 N N . MET B 1 150 ? 2.959 5.215 -22.156 1 42.66 150 MET B N 1
ATOM 2478 C CA . MET B 1 150 ? 4.184 5.207 -22.953 1 42.66 150 MET B CA 1
ATOM 2479 C C . MET B 1 150 ? 4.156 4.082 -23.984 1 42.66 150 MET B C 1
ATOM 2481 O O . MET B 1 150 ? 4.922 4.098 -24.953 1 42.66 150 MET B O 1
ATOM 2485 N N . ARG B 1 151 ? 3.379 3.076 -23.766 1 43.56 151 ARG B N 1
ATOM 2486 C CA . ARG B 1 151 ? 3.332 2.02 -24.766 1 43.56 151 ARG B CA 1
ATOM 2487 C C . ARG B 1 151 ? 2.336 2.357 -25.875 1 43.56 151 ARG B C 1
ATOM 2489 O O . ARG B 1 151 ? 2.264 1.66 -26.891 1 43.56 151 ARG B O 1
ATOM 2496 N N . GLN B 1 152 ? 1.519 3.428 -25.625 1 37.5 152 GLN B N 1
ATOM 2497 C CA . GLN B 1 152 ? 0.763 3.85 -26.797 1 37.5 152 GLN B CA 1
ATOM 2498 C C . GLN B 1 152 ? 1.629 4.68 -27.75 1 37.5 152 GLN B C 1
ATOM 2500 O O . GLN B 1 152 ? 2.471 5.461 -27.297 1 37.5 152 GLN B O 1
#

Solvent-accessible surface area (backbone atoms only — not comparable to full-atom values): 17251 Å² total; per-residue (Å²): 134,84,71,78,57,75,72,65,71,70,55,74,52,72,70,50,50,51,47,50,51,48,50,50,50,50,50,50,47,43,53,66,62,45,64,70,56,68,60,88,46,72,72,50,38,36,54,51,47,52,54,50,48,54,54,51,50,52,49,53,50,49,40,59,74,67,61,58,77,47,73,66,47,48,53,51,40,51,50,51,34,52,48,39,49,50,45,54,62,76,41,63,83,47,54,68,93,59,37,54,63,66,60,46,49,51,52,30,51,50,32,47,50,52,45,51,53,44,52,54,58,32,41,77,72,72,43,84,61,87,62,49,62,60,52,52,44,50,52,45,42,71,44,56,68,57,57,58,55,69,74,98,133,85,73,77,61,74,70,66,73,69,56,74,52,73,69,50,50,51,48,50,50,48,50,51,50,50,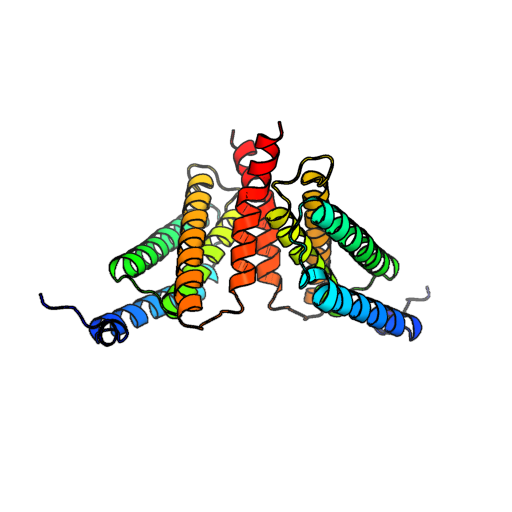51,51,46,44,54,67,64,44,63,70,55,69,60,89,46,73,71,50,37,35,54,52,45,51,54,51,50,54,53,51,50,51,47,52,52,49,40,59,74,67,62,57,78,46,70,66,47,50,53,52,39,51,50,50,33,51,48,38,48,49,45,55,61,76,40,64,85,48,55,68,93,58,37,53,62,66,61,46,50,51,53,32,50,51,31,47,51,52,45,53,52,44,52,54,58,32,40,78,72,74,45,82,61,85,62,49,63,60,52,53,44,52,53,46,42,71,44,55,67,57,56,59,53,70,74,98

Secondary structure (DSSP, 8-state):
-----TTTTSSPPHHHHHHHHHHHHHHHHIIIIIITS--SSHHHHHHHHHHHHHHHHHHHHHHHHTT--SHHHHHHHHHHHHHHHHHHHHHTTS-TTT--HHH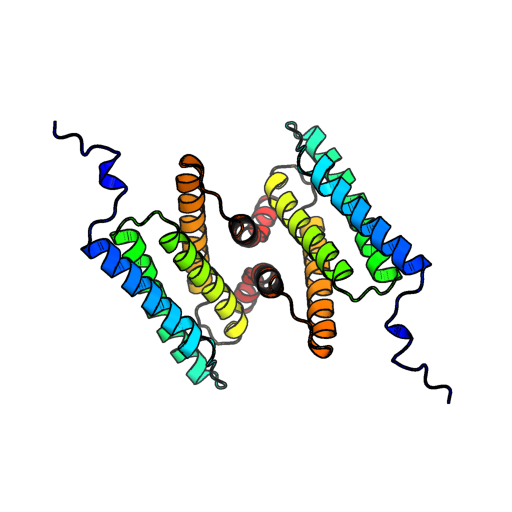HHHHHHHHHHHHHHHHHHHHTTT---TTHHHHHHHHHHHTHHHHHHHT-/-----TTTTSSPPHHHHHHHHHHHHHHHHIIIIIITS--SSHHHHHHHHHHHHHHHHHHHHHHHHHT--SHHHHHHHHHHHHHHHHHHHHHTTS-TTT--HHHHHHHHHHHHHHHHHHHHHHHTTT---TTHHHHHHHHHHHTHHHHHHHT-

Radius of gyration: 22.26 Å; Cα contacts (8 Å, |Δi|>4): 202; chains: 2; bounding box: 77×56×50 Å

Organism: Teladorsagia circumcincta (NCBI:txid45464)